Protein 2M2X (pdb70)

Foldseek 3Di:
DAAPPPVDGPPD

Radius of gyration: 9.08 Å; Cα contacts (8 Å, |Δi|>4): 9; chains: 1; bounding box: 24×5×5 Å

Secondary structure (DSSP, 8-state):
------------

Structure (mmCIF, N/CA/C/O backbone):
data_2M2X
#
_entry.id   2M2X
#
loop_
_atom_site.group_PDB
_atom_site.id
_atom_site.type_symbol
_atom_site.label_atom_id
_atom_site.label_alt_id
_atom_site.label_comp_id
_atom_site.label_asym_id
_atom_site.label_entity_id
_atom_site.label_seq_id
_atom_site.pdbx_PDB_ins_code
_atom_site.Cartn_x
_atom_site.Cartn_y
_atom_site.Cartn_z
_atom_site.occupancy
_atom_site.B_iso_or_equiv
_atom_site.auth_seq_id
_atom_site.auth_comp_id
_atom_site.auth_asym_id
_atom_site.auth_atom_id
_atom_site.pdbx_PDB_model_num
ATOM 1 N N . GLY A 1 1 ? -12.067 -0.414 -1.083 1.00 0.00 1 GLY A N 1
ATOM 2 C CA . GLY A 1 1 ? -12.274 -1.666 -1.741 1.00 0.00 1 GLY A CA 1
ATOM 3 C C . GLY A 1 1 ? -10.945 -2.310 -2.066 1.00 0.00 1 GLY A C 1
ATOM 4 O O . GLY A 1 1 ? 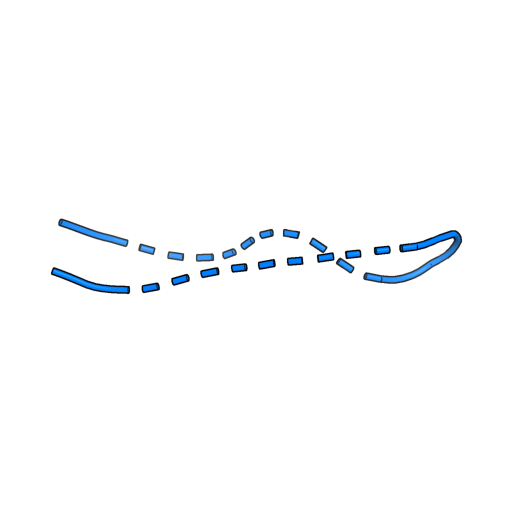-10.860 -3.513 -2.269 1.00 0.00 1 GLY A O 1
ATOM 8 N N . VAL A 1 2 ? -9.896 -1.498 -2.105 1.00 0.00 2 VAL A N 1
ATOM 9 C CA . VAL A 1 2 ? -8.565 -1.982 -2.392 1.00 0.00 2 VAL A CA 1
ATOM 10 C C . VAL A 1 2 ? -7.481 -1.126 -1.701 1.00 0.00 2 VAL A C 1
ATOM 11 O O . VAL A 1 2 ? -7.179 0.005 -2.114 1.00 0.00 2 VAL A O 1
ATOM 37 N N . ARG A 1 4 ? -3.540 -1.371 -0.048 1.00 0.00 4 ARG A N 1
ATOM 38 C CA . ARG A 1 4 ? -2.342 -2.176 -0.005 1.00 0.00 4 ARG A CA 1
ATOM 39 C C . ARG A 1 4 ? -1.626 -1.959 1.302 1.00 0.00 4 ARG A C 1
ATOM 40 O O . ARG A 1 4 ? -1.777 -0.901 1.926 1.00 0.00 4 ARG A O 1
ATOM 74 N N . VAL A 1 6 ? 2.047 -2.250 2.188 1.00 0.00 6 VAL A N 1
ATOM 75 C CA . VAL A 1 6 ? 3.448 -2.398 1.872 1.00 0.00 6 VAL A CA 1
ATOM 76 C C . VAL A 1 6 ? 4.173 -1.258 2.531 1.00 0.00 6 VAL A C 1
ATOM 77 O O . VAL A 1 6 ? 3.835 -0.109 2.321 1.00 0.00 6 VAL A O 1
ATOM 103 N N . ARG A 1 8 ? 7.860 -0.672 2.789 1.00 0.00 8 ARG A N 1
ATOM 104 C CA . ARG A 1 8 ? 9.241 -0.934 2.521 1.00 0.00 8 ARG A CA 1
ATOM 105 C C . ARG A 1 8 ? 9.926 0.366 2.197 1.00 0.00 8 ARG A C 1
ATOM 106 O O . ARG A 1 8 ? 9.271 1.364 1.897 1.00 0.00 8 ARG A O 1
ATOM 127 N N . ARG A 1 9 ? 11.229 0.355 2.246 1.00 0.00 9 ARG A N 1
ATOM 128 C CA . ARG A 1 9 ? 12.008 1.544 1.970 1.00 0.00 9 ARG A CA 1
ATOM 129 C C . ARG A 1 9 ? 12.056 1.786 0.488 1.00 0.00 9 ARG A C 1
ATOM 130 O O . ARG A 1 9 ? 12.803 1.132 -0.240 1.00 0.00 9 ARG A O 1
ATOM 151 N N . GLY A 1 10 ? 11.230 2.687 0.050 1.00 0.00 10 GLY A N 1
ATOM 152 C CA . GLY A 1 10 ? 11.123 3.009 -1.331 1.00 0.00 10 GLY A CA 1
ATOM 153 C C . GLY A 1 10 ? 9.754 2.663 -1.845 1.00 0.00 10 GLY A C 1
ATOM 154 O O . GLY A 1 10 ? 9.240 3.311 -2.761 1.00 0.00 10 GLY A O 1
ATOM 158 N N . VAL A 1 11 ? 9.145 1.667 -1.240 1.00 0.00 11 VAL A N 1
ATOM 159 C CA . VAL A 1 11 ? 7.841 1.195 -1.658 1.00 0.00 11 VAL A CA 1
ATOM 160 C C . VAL A 1 11 ? 6.882 1.237 -0.471 1.00 0.00 11 VAL A C 1
ATOM 161 O O . VAL A 1 11 ? 6.849 0.312 0.357 1.00 0.00 11 VAL A O 1
ATOM 187 N N . ARG A 1 13 ? 2.850 2.135 0.916 1.00 0.00 13 ARG A N 1
ATOM 188 C CA . ARG A 1 13 ? 1.500 1.970 0.475 1.00 0.00 13 ARG A CA 1
ATOM 189 C C . ARG A 1 13 ? 0.757 3.282 0.274 1.00 0.00 13 ARG A C 1
ATOM 190 O O . ARG A 1 13 ? 0.171 3.850 1.187 1.00 0.00 13 ARG A O 1
ATOM 224 N N . VAL A 1 15 ? -1.573 3.346 -1.918 1.00 0.00 15 VAL A N 1
ATOM 225 C CA . VAL A 1 15 ? -2.725 2.773 -2.562 1.00 0.00 15 VAL A CA 1
ATOM 226 C C . VAL A 1 15 ? -3.736 2.469 -1.490 1.00 0.00 15 VAL A C 1
ATOM 227 O O . VAL A 1 15 ? -3.560 1.522 -0.685 1.00 0.00 15 VAL A O 1
ATOM 253 N N . ARG A 1 17 ? -7.831 2.679 -1.631 1.00 0.00 17 ARG A N 1
ATOM 254 C CA . ARG A 1 17 ? -9.135 2.934 -2.160 1.00 0.00 17 ARG A CA 1
ATOM 255 C C . ARG A 1 17 ? -10.107 2.141 -1.348 1.00 0.00 17 ARG A C 1
ATOM 256 O O . ARG A 1 17 ? -9.734 1.138 -0.748 1.00 0.00 17 ARG A O 1
ATOM 277 N N . ARG A 1 18 ? -11.332 2.560 -1.340 1.00 0.00 18 ARG A N 1
ATOM 278 C CA . ARG A 1 18 ? -12.365 1.885 -0.577 1.00 0.00 18 ARG A CA 1
ATOM 279 C C . ARG A 1 18 ? -12.803 0.636 -1.308 1.00 0.00 18 ARG A C 1
ATOM 280 O O . ARG A 1 18 ? -13.767 0.646 -2.080 1.00 0.00 18 ARG A O 1
ATOM 301 N N . GLY A 1 1 ? -10.751 -1.690 -2.789 1.00 0.00 1 GLY A N 2
ATOM 302 C CA . GLY A 1 1 ? -10.358 -2.644 -3.792 1.00 0.00 1 GLY A CA 2
ATOM 303 C C . GLY A 1 1 ? -8.859 -2.810 -3.771 1.00 0.00 1 GLY A C 2
ATOM 304 O O . GLY A 1 1 ? -8.334 -3.930 -3.787 1.00 0.00 1 GLY A O 2
ATOM 308 N N . VAL A 1 2 ? -8.162 -1.700 -3.727 1.00 0.00 2 VAL A N 2
ATOM 309 C CA . VAL A 1 2 ? -6.724 -1.714 -3.620 1.00 0.00 2 VAL A CA 2
ATOM 310 C C . VAL A 1 2 ? -6.258 -0.905 -2.403 1.00 0.00 2 VAL A C 2
ATOM 311 O O . VAL A 1 2 ? -5.827 0.246 -2.486 1.00 0.00 2 VAL A O 2
ATOM 337 N N . ARG A 1 4 ? -3.593 -0.849 -0.242 1.00 0.00 4 ARG A N 2
ATOM 338 C CA . ARG A 1 4 ? -2.237 -1.274 -0.025 1.00 0.00 4 ARG A CA 2
ATOM 339 C C . ARG A 1 4 ? -1.573 -0.303 0.931 1.00 0.00 4 ARG A C 2
ATOM 340 O O . ARG A 1 4 ? -1.246 0.826 0.552 1.00 0.00 4 ARG A O 2
ATOM 374 N N . VAL A 1 6 ? 1.540 -0.524 3.042 1.00 0.00 6 VAL A N 2
ATOM 375 C CA . VAL A 1 6 ? 2.783 -1.160 3.423 1.00 0.00 6 VAL A CA 2
ATOM 376 C C . VAL A 1 6 ? 3.945 -0.178 3.308 1.00 0.00 6 VAL A C 2
ATOM 377 O O . VAL A 1 6 ? 4.030 0.589 2.338 1.00 0.00 6 VAL A O 2
ATOM 403 N N . ARG A 1 8 ? 7.440 -0.464 2.741 1.00 0.00 8 ARG A N 2
ATOM 404 C CA . ARG A 1 8 ? 8.517 -1.311 2.299 1.00 0.00 8 ARG A CA 2
ATOM 405 C C . ARG A 1 8 ? 9.423 -0.464 1.417 1.00 0.00 8 ARG A C 2
ATOM 406 O O . ARG A 1 8 ? 8.957 0.465 0.769 1.00 0.00 8 ARG A O 2
ATOM 427 N N . ARG A 1 9 ? 10.703 -0.757 1.427 1.00 0.00 9 ARG A N 2
ATOM 428 C CA . ARG A 1 9 ? 11.706 0.019 0.683 1.00 0.00 9 ARG A CA 2
ATOM 429 C C . ARG A 1 9 ? 11.440 -0.015 -0.821 1.00 0.00 9 ARG A C 2
ATOM 430 O O . ARG A 1 9 ? 11.658 -1.040 -1.481 1.00 0.00 9 ARG A O 2
ATOM 451 N N . GLY A 1 10 ? 10.942 1.087 -1.346 1.00 0.00 10 GLY A N 2
ATOM 452 C CA . GLY A 1 10 ? 10.653 1.185 -2.761 1.00 0.00 10 GLY A CA 2
ATOM 453 C C . GLY A 1 10 ? 9.178 1.040 -3.022 1.00 0.00 10 GLY A C 2
ATOM 454 O O . GLY A 1 10 ? 8.655 1.489 -4.054 1.00 0.00 10 GLY A O 2
ATOM 458 N N . VAL A 1 11 ? 8.503 0.439 -2.078 1.00 0.00 11 VAL A N 2
ATOM 459 C CA . VAL A 1 11 ? 7.094 0.182 -2.160 1.00 0.00 11 VAL A CA 2
ATOM 460 C C . VAL A 1 11 ? 6.436 0.726 -0.898 1.00 0.00 11 VAL A C 2
ATOM 461 O O . VAL A 1 11 ? 5.952 -0.012 -0.032 1.00 0.00 11 VAL A O 2
ATOM 487 N N . ARG A 1 13 ? 3.514 2.337 0.137 1.00 0.00 13 ARG A N 2
ATOM 488 C CA . ARG A 1 13 ? 2.200 2.626 -0.309 1.00 0.00 13 ARG A CA 2
ATOM 489 C C . ARG A 1 13 ? 1.278 2.767 0.871 1.00 0.00 13 ARG A C 2
ATOM 490 O O . ARG A 1 13 ? 1.378 2.009 1.839 1.00 0.00 13 ARG A O 2
ATOM 524 N N . VAL A 1 15 ? -2.289 3.614 0.310 1.00 0.00 15 VAL A N 2
ATOM 525 C CA . VAL A 1 15 ? -3.451 3.928 -0.454 1.00 0.00 15 VAL A CA 2
ATOM 526 C C . VAL A 1 15 ? -4.657 3.202 0.097 1.00 0.00 15 VAL A C 2
ATOM 527 O O . VAL A 1 15 ? -4.696 1.966 0.167 1.00 0.00 15 VAL A O 2
ATOM 553 N N . ARG A 1 17 ? -7.953 2.515 -0.768 1.00 0.00 17 ARG A N 2
ATOM 554 C CA . ARG A 1 17 ? -8.926 2.451 -1.808 1.00 0.00 17 ARG A CA 2
ATOM 555 C C . ARG A 1 17 ? -9.760 1.217 -1.603 1.00 0.00 17 ARG A C 2
ATOM 556 O O . ARG A 1 17 ? -9.263 0.207 -1.091 1.00 0.00 17 ARG A O 2
ATOM 577 N N . ARG A 1 18 ? -11.012 1.299 -1.951 1.00 0.00 18 ARG A N 2
ATOM 578 C CA . ARG A 1 18 ? -11.916 0.174 -1.852 1.00 0.00 18 ARG A CA 2
ATOM 579 C C . ARG A 1 18 ? -11.671 -0.785 -3.003 1.00 0.00 18 ARG A C 2
ATOM 580 O O . ARG A 1 18 ? -12.273 -0.662 -4.084 1.00 0.00 18 ARG A O 2
ATOM 601 N N . GLY A 1 1 ? -11.072 0.775 -0.925 1.00 0.00 1 GLY A N 3
ATOM 602 C CA . GLY A 1 1 ? -10.865 0.113 0.344 1.00 0.00 1 GLY A CA 3
ATOM 603 C C . GLY A 1 1 ? -9.681 -0.841 0.310 1.00 0.00 1 GLY A C 3
ATOM 604 O O . GLY A 1 1 ? -9.114 -1.181 1.359 1.00 0.00 1 GLY A O 3
ATOM 608 N N . VAL A 1 2 ? -9.300 -1.253 -0.885 1.00 0.00 2 VAL A N 3
ATOM 609 C CA . VAL A 1 2 ? -8.214 -2.176 -1.093 1.00 0.00 2 VAL A CA 3
ATOM 610 C C . VAL A 1 2 ? -6.930 -1.393 -1.143 1.00 0.00 2 VAL A C 3
ATOM 611 O O . VAL A 1 2 ? -6.581 -0.794 -2.158 1.00 0.00 2 VAL A O 3
ATOM 637 N N . ARG A 1 4 ? -2.787 -1.194 -0.453 1.00 0.00 4 ARG A N 3
ATOM 638 C CA . ARG A 1 4 ? -1.606 -2.017 -0.502 1.00 0.00 4 ARG A CA 3
ATOM 639 C C . ARG A 1 4 ? -0.871 -1.938 0.811 1.00 0.00 4 ARG A C 3
ATOM 640 O O . ARG A 1 4 ? -0.105 -1.008 1.043 1.00 0.00 4 ARG A O 3
ATOM 674 N N . VAL A 1 6 ? 1.788 -2.481 2.544 1.00 0.00 6 VAL A N 3
ATOM 675 C CA . VAL A 1 6 ? 3.187 -2.720 2.363 1.00 0.00 6 VAL A CA 3
ATOM 676 C C . VAL A 1 6 ? 3.963 -1.532 2.891 1.00 0.00 6 VAL A C 3
ATOM 677 O O . VAL A 1 6 ? 3.484 -0.396 2.839 1.00 0.00 6 VAL A O 3
ATOM 703 N N . ARG A 1 8 ? 7.897 -0.741 2.555 1.00 0.00 8 ARG A N 3
ATOM 704 C CA . ARG A 1 8 ? 9.251 -0.980 2.143 1.00 0.00 8 ARG A CA 3
ATOM 705 C C . ARG A 1 8 ? 9.802 0.318 1.615 1.00 0.00 8 ARG A C 3
ATOM 706 O O . ARG A 1 8 ? 9.044 1.234 1.295 1.00 0.00 8 ARG A O 3
ATOM 727 N N . ARG A 1 9 ? 11.091 0.398 1.490 1.00 0.00 9 ARG A N 3
ATOM 728 C CA . ARG A 1 9 ? 11.716 1.591 0.974 1.00 0.00 9 ARG A CA 3
ATOM 729 C C . ARG A 1 9 ? 11.601 1.598 -0.535 1.00 0.00 9 ARG A C 3
ATOM 730 O O . ARG A 1 9 ? 12.368 0.927 -1.245 1.00 0.00 9 ARG A O 3
ATOM 751 N N . GLY A 1 10 ? 10.607 2.293 -1.003 1.00 0.00 10 GLY A N 3
ATOM 752 C CA . GLY A 1 10 ? 10.316 2.358 -2.398 1.00 0.00 10 GLY A CA 3
ATOM 753 C C . GLY A 1 10 ? 8.844 2.143 -2.645 1.00 0.00 10 GLY A C 3
ATOM 754 O O . GLY A 1 10 ? 8.320 2.505 -3.699 1.00 0.00 10 GLY A O 3
ATOM 758 N N . VAL A 1 11 ? 8.165 1.588 -1.661 1.00 0.00 11 VAL A N 3
ATOM 759 C CA . VAL A 1 11 ? 6.750 1.317 -1.767 1.00 0.00 11 VAL A CA 3
ATOM 760 C C . VAL A 1 11 ? 6.110 1.195 -0.373 1.00 0.00 11 VAL A C 3
ATOM 761 O O . VAL A 1 11 ? 6.449 0.306 0.421 1.00 0.00 11 VAL A O 3
ATOM 787 N N . ARG A 1 13 ? 2.269 2.080 1.980 1.00 0.00 13 ARG A N 3
ATOM 788 C CA . ARG A 1 13 ? 0.837 2.203 1.884 1.00 0.00 13 ARG A CA 3
ATOM 789 C C . ARG A 1 13 ? 0.439 3.667 1.850 1.00 0.00 13 ARG A C 3
ATOM 790 O O . ARG A 1 13 ? 0.304 4.324 2.888 1.00 0.00 13 ARG A O 3
ATOM 824 N N . VAL A 1 15 ? -1.752 4.303 -0.832 1.00 0.00 15 VAL A N 3
ATOM 825 C CA . VAL A 1 15 ? -2.691 3.990 -1.887 1.00 0.00 15 VAL A CA 3
ATOM 826 C C . VAL A 1 15 ? -3.748 3.037 -1.371 1.00 0.00 15 VAL A C 3
ATOM 827 O O . VAL A 1 15 ? -3.429 1.967 -0.832 1.00 0.00 15 VAL A O 3
ATOM 853 N N . ARG A 1 17 ? -7.480 1.680 -2.980 1.00 0.00 17 ARG A N 3
ATOM 854 C CA . ARG A 1 17 ? -8.384 1.636 -4.101 1.00 0.00 17 ARG A CA 3
ATOM 855 C C . ARG A 1 17 ? -9.654 0.916 -3.704 1.00 0.00 17 ARG A C 3
ATOM 856 O O . ARG A 1 17 ? -9.657 -0.307 -3.566 1.00 0.00 17 ARG A O 3
ATOM 877 N N . ARG A 1 18 ? -10.716 1.676 -3.469 1.00 0.00 18 ARG A N 3
ATOM 878 C CA . ARG A 1 18 ? -12.040 1.139 -3.080 1.00 0.00 18 ARG A CA 3
ATOM 879 C C . ARG A 1 18 ? -11.973 0.359 -1.771 1.00 0.00 18 ARG A C 3
ATOM 880 O O . ARG A 1 18 ? -12.742 -0.588 -1.535 1.00 0.00 18 ARG A O 3
ATOM 901 N N . GLY A 1 1 ? -10.150 -1.808 -2.193 1.00 0.00 1 GLY A N 4
ATOM 902 C CA . GLY A 1 1 ? -9.300 -2.984 -2.070 1.00 0.00 1 GLY A CA 4
ATOM 903 C C . GLY A 1 1 ? -7.827 -2.661 -2.230 1.00 0.00 1 GLY A C 4
ATOM 904 O O . GLY A 1 1 ? -6.953 -3.493 -1.949 1.00 0.00 1 GLY A O 4
ATOM 908 N N . VAL A 1 2 ? -7.539 -1.475 -2.693 1.00 0.00 2 VAL A N 4
ATOM 909 C CA . VAL A 1 2 ? -6.185 -1.011 -2.819 1.00 0.00 2 VAL A CA 4
ATOM 910 C C . VAL A 1 2 ? -5.869 -0.229 -1.558 1.00 0.00 2 VAL A C 4
ATOM 911 O O . VAL A 1 2 ? -6.075 0.984 -1.486 1.00 0.00 2 VAL A O 4
ATOM 937 N N . ARG A 1 4 ? -3.343 0.429 2.026 1.00 0.00 4 ARG A N 4
ATOM 938 C CA . ARG A 1 4 ? -1.978 0.551 2.461 1.00 0.00 4 ARG A CA 4
ATOM 939 C C . ARG A 1 4 ? -1.653 -0.628 3.351 1.00 0.00 4 ARG A C 4
ATOM 940 O O . ARG A 1 4 ? -1.938 -0.619 4.552 1.00 0.00 4 ARG A O 4
ATOM 974 N N . VAL A 1 6 ? 1.321 -2.245 2.391 1.00 0.00 6 VAL A N 4
ATOM 975 C CA . VAL A 1 6 ? 2.615 -2.363 1.787 1.00 0.00 6 VAL A CA 4
ATOM 976 C C . VAL A 1 6 ? 3.428 -1.103 2.053 1.00 0.00 6 VAL A C 4
ATOM 977 O O . VAL A 1 6 ? 3.320 -0.087 1.337 1.00 0.00 6 VAL A O 4
ATOM 1003 N N . ARG A 1 8 ? 6.965 -0.806 2.233 1.00 0.00 8 ARG A N 4
ATOM 1004 C CA . ARG A 1 8 ? 8.256 -1.343 2.019 1.00 0.00 8 ARG A CA 4
ATOM 1005 C C . ARG A 1 8 ? 9.155 -0.220 1.644 1.00 0.00 8 ARG A C 4
ATOM 1006 O O . ARG A 1 8 ? 8.722 0.746 1.016 1.00 0.00 8 ARG A O 4
ATOM 1027 N N . ARG A 1 9 ? 10.378 -0.319 2.011 1.00 0.00 9 ARG A N 4
ATOM 1028 C CA . ARG A 1 9 ? 11.335 0.735 1.760 1.00 0.00 9 ARG A CA 4
ATOM 1029 C C . ARG A 1 9 ? 11.826 0.660 0.317 1.00 0.00 9 ARG A C 4
ATOM 1030 O O . ARG A 1 9 ? 12.950 0.242 0.024 1.00 0.00 9 ARG A O 4
ATOM 1051 N N . GLY A 1 10 ? 10.933 1.059 -0.558 1.00 0.00 10 GLY A N 4
ATOM 1052 C CA . GLY A 1 10 ? 11.120 1.019 -1.974 1.00 0.00 10 GLY A CA 4
ATOM 1053 C C . GLY A 1 10 ? 9.774 1.143 -2.647 1.00 0.00 10 GLY A C 4
ATOM 1054 O O . GLY A 1 10 ? 9.655 1.703 -3.731 1.00 0.00 10 GLY A O 4
ATOM 1058 N N . VAL A 1 11 ? 8.748 0.646 -1.967 1.00 0.00 11 VAL A N 4
ATOM 1059 C CA . VAL A 1 11 ? 7.381 0.723 -2.441 1.00 0.00 11 VAL A CA 4
ATOM 1060 C C . VAL A 1 11 ? 6.413 0.959 -1.270 1.00 0.00 11 VAL A C 4
ATOM 1061 O O . VAL A 1 11 ? 6.191 0.085 -0.419 1.00 0.00 11 VAL A O 4
ATOM 1087 N N . ARG A 1 13 ? 2.719 2.159 -0.821 1.00 0.00 13 ARG A N 4
ATOM 1088 C CA . ARG A 1 13 ? 1.434 2.502 -1.389 1.00 0.00 13 ARG A CA 4
ATOM 1089 C C . ARG A 1 13 ? 0.520 2.976 -0.269 1.00 0.00 13 ARG A C 4
ATOM 1090 O O . ARG A 1 13 ? -0.142 2.177 0.384 1.00 0.00 13 ARG A O 4
ATOM 1124 N N . VAL A 1 15 ? -2.334 4.558 -0.165 1.00 0.00 15 VAL A N 4
ATOM 1125 C CA . VAL A 1 15 ? -3.686 4.878 -0.580 1.00 0.00 15 VAL A CA 4
ATOM 1126 C C . VAL A 1 15 ? -4.630 3.838 -0.010 1.00 0.00 15 VAL A C 4
ATOM 1127 O O . VAL A 1 15 ? -4.170 2.788 0.450 1.00 0.00 15 VAL A O 4
ATOM 1153 N N . ARG A 1 17 ? -8.355 2.715 -1.330 1.00 0.00 17 ARG A N 4
ATOM 1154 C CA . ARG A 1 17 ? -9.596 2.741 -2.088 1.00 0.00 17 ARG A CA 4
ATOM 1155 C C . ARG A 1 17 ? -9.857 1.406 -2.762 1.00 0.00 17 ARG A C 4
ATOM 1156 O O . ARG A 1 17 ? -8.965 0.848 -3.375 1.00 0.00 17 ARG A O 4
ATOM 1177 N N . ARG A 1 18 ? -11.075 0.911 -2.623 1.00 0.00 18 ARG A N 4
ATOM 1178 C CA . ARG A 1 18 ? -11.602 -0.255 -3.365 1.00 0.00 18 ARG A CA 4
ATOM 1179 C C . ARG A 1 18 ? -10.685 -1.494 -3.340 1.00 0.00 18 ARG A C 4
ATOM 1180 O O . ARG A 1 18 ? -10.464 -2.144 -4.374 1.00 0.00 18 ARG A O 4
ATOM 1201 N N . GLY A 1 1 ? -11.717 -0.224 -0.532 1.00 0.00 1 GLY A N 5
ATOM 1202 C CA . GLY A 1 1 ? -11.340 -1.159 0.511 1.00 0.00 1 GLY A CA 5
ATOM 1203 C C . GLY A 1 1 ? -9.901 -1.598 0.401 1.00 0.00 1 GLY A C 5
ATOM 1204 O O . GLY A 1 1 ? -9.291 -2.012 1.394 1.00 0.00 1 GLY A O 5
ATOM 1208 N N . VAL A 1 2 ? -9.349 -1.495 -0.791 1.00 0.00 2 VAL A N 5
ATOM 1209 C CA . VAL A 1 2 ? -7.985 -1.884 -1.050 1.00 0.00 2 VAL A CA 5
ATOM 1210 C C . VAL A 1 2 ? -7.075 -0.748 -0.664 1.00 0.00 2 VAL A C 5
ATOM 1211 O O . VAL A 1 2 ? -6.859 0.204 -1.428 1.00 0.00 2 VAL A O 5
ATOM 1237 N N . ARG A 1 4 ? -3.329 0.411 1.465 1.00 0.00 4 ARG A N 5
ATOM 1238 C CA . ARG A 1 4 ? -1.898 0.095 1.485 1.00 0.00 4 ARG A CA 5
ATOM 1239 C C . ARG A 1 4 ? -1.579 -1.239 2.176 1.00 0.00 4 ARG A C 5
ATOM 1240 O O . ARG A 1 4 ? -1.871 -1.441 3.354 1.00 0.00 4 ARG A O 5
ATOM 1274 N N . VAL A 1 6 ? 1.581 -2.549 1.384 1.00 0.00 6 VAL A N 5
ATOM 1275 C CA . VAL A 1 6 ? 2.972 -2.557 0.957 1.00 0.00 6 VAL A CA 5
ATOM 1276 C C . VAL A 1 6 ? 3.766 -1.650 1.871 1.00 0.00 6 VAL A C 5
ATOM 1277 O O . VAL A 1 6 ? 3.411 -0.477 2.051 1.00 0.00 6 VAL A O 5
ATOM 1303 N N . ARG A 1 8 ? 7.551 -1.441 1.870 1.00 0.00 8 ARG A N 5
ATOM 1304 C CA . ARG A 1 8 ? 8.911 -1.629 1.497 1.00 0.00 8 ARG A CA 5
ATOM 1305 C C . ARG A 1 8 ? 9.618 -0.329 1.742 1.00 0.00 8 ARG A C 5
ATOM 1306 O O . ARG A 1 8 ? 9.024 0.735 1.598 1.00 0.00 8 ARG A O 5
ATOM 1327 N N . ARG A 1 9 ? 10.850 -0.413 2.120 1.00 0.00 9 ARG A N 5
ATOM 1328 C CA . ARG A 1 9 ? 11.635 0.752 2.513 1.00 0.00 9 ARG A CA 5
ATOM 1329 C C . ARG A 1 9 ? 11.896 1.687 1.356 1.00 0.00 9 ARG A C 5
ATOM 1330 O O . ARG A 1 9 ? 12.776 1.456 0.530 1.00 0.00 9 ARG A O 5
ATOM 1351 N N . GLY A 1 10 ? 11.120 2.739 1.307 1.00 0.00 10 GLY A N 5
ATOM 1352 C CA . GLY A 1 10 ? 11.228 3.703 0.251 1.00 0.00 10 GLY A CA 5
ATOM 1353 C C . GLY A 1 10 ? 10.170 3.486 -0.795 1.00 0.00 10 GLY A C 5
ATOM 1354 O O . GLY A 1 10 ? 9.973 4.312 -1.673 1.00 0.00 10 GLY A O 5
ATOM 1358 N N . VAL A 1 11 ? 9.468 2.373 -0.685 1.00 0.00 11 VAL A N 5
ATOM 1359 C CA . VAL A 1 11 ? 8.433 2.010 -1.628 1.00 0.00 11 VAL A CA 5
ATOM 1360 C C . VAL A 1 11 ? 7.181 1.605 -0.833 1.00 0.00 11 VAL A C 5
ATOM 1361 O O . VAL A 1 11 ? 6.677 0.472 -0.918 1.00 0.00 11 VAL A O 5
ATOM 1387 N N . ARG A 1 13 ? 3.898 1.862 -0.940 1.00 0.00 13 ARG A N 5
ATOM 1388 C CA . ARG A 1 13 ? 2.839 2.152 -1.883 1.00 0.00 13 ARG A CA 5
ATOM 1389 C C . ARG A 1 13 ? 1.541 2.453 -1.144 1.00 0.00 13 ARG A C 5
ATOM 1390 O O . ARG A 1 13 ? 0.948 1.567 -0.513 1.00 0.00 13 ARG A O 5
ATOM 1424 N N . VAL A 1 15 ? -2.289 3.431 -1.179 1.00 0.00 15 VAL A N 5
ATOM 1425 C CA . VAL A 1 15 ? -3.437 3.261 -2.011 1.00 0.00 15 VAL A CA 5
ATOM 1426 C C . VAL A 1 15 ? -4.622 3.091 -1.096 1.00 0.00 15 VAL A C 5
ATOM 1427 O O . VAL A 1 15 ? -4.445 2.669 0.052 1.00 0.00 15 VAL A O 5
ATOM 1453 N N . ARG A 1 17 ? -8.423 2.345 -2.439 1.00 0.00 17 ARG A N 5
ATOM 1454 C CA . ARG A 1 17 ? -9.448 2.283 -3.447 1.00 0.00 17 ARG A CA 5
ATOM 1455 C C . ARG A 1 17 ? -10.382 1.108 -3.202 1.00 0.00 17 ARG A C 5
ATOM 1456 O O . ARG A 1 17 ? -9.979 -0.062 -3.326 1.00 0.00 17 ARG A O 5
ATOM 1477 N N . ARG A 1 18 ? -11.610 1.431 -2.830 1.00 0.00 18 ARG A N 5
ATOM 1478 C CA . ARG A 1 18 ? -12.698 0.472 -2.627 1.00 0.00 18 ARG A CA 5
ATOM 1479 C C . ARG A 1 18 ? -12.327 -0.625 -1.624 1.00 0.00 18 ARG A C 5
ATOM 1480 O O . ARG A 1 18 ? -12.561 -1.813 -1.858 1.00 0.00 18 ARG A O 5
ATOM 1501 N N . GLY A 1 1 ? -11.088 -0.889 -1.366 1.00 0.00 1 GLY A N 6
ATOM 1502 C CA . GLY A 1 1 ? -11.025 -2.308 -1.544 1.00 0.00 1 GLY A CA 6
ATOM 1503 C C . GLY A 1 1 ? -9.588 -2.779 -1.624 1.00 0.00 1 GLY A C 6
ATOM 1504 O O . GLY A 1 1 ? -9.252 -3.894 -1.181 1.00 0.00 1 GLY A O 6
ATOM 1508 N N . VAL A 1 2 ? -8.734 -1.921 -2.140 1.00 0.00 2 VAL A N 6
ATOM 1509 C CA . VAL A 1 2 ? -7.334 -2.234 -2.322 1.00 0.00 2 VAL A CA 6
ATOM 1510 C C . VAL A 1 2 ? -6.485 -1.311 -1.449 1.00 0.00 2 VAL A C 6
ATOM 1511 O O . VAL A 1 2 ? -6.092 -0.218 -1.864 1.00 0.00 2 VAL A O 6
ATOM 1537 N N . ARG A 1 4 ? -3.202 -1.711 0.318 1.00 0.00 4 ARG A N 6
ATOM 1538 C CA . ARG A 1 4 ? -1.989 -2.483 0.516 1.00 0.00 4 ARG A CA 6
ATOM 1539 C C . ARG A 1 4 ? -1.215 -1.945 1.707 1.00 0.00 4 ARG A C 6
ATOM 1540 O O . ARG A 1 4 ? -0.813 -0.776 1.717 1.00 0.00 4 ARG A O 6
ATOM 1574 N N . VAL A 1 6 ? 1.724 -1.829 2.654 1.00 0.00 6 VAL A N 6
ATOM 1575 C CA . VAL A 1 6 ? 3.096 -1.930 2.232 1.00 0.00 6 VAL A CA 6
ATOM 1576 C C . VAL A 1 6 ? 4.044 -1.018 3.002 1.00 0.00 6 VAL A C 6
ATOM 1577 O O . VAL A 1 6 ? 3.763 0.167 3.245 1.00 0.00 6 VAL A O 6
ATOM 1603 N N . ARG A 1 8 ? 7.651 -1.198 2.224 1.00 0.00 8 ARG A N 6
ATOM 1604 C CA . ARG A 1 8 ? 8.801 -1.620 1.499 1.00 0.00 8 ARG A CA 6
ATOM 1605 C C . ARG A 1 8 ? 9.577 -0.367 1.160 1.00 0.00 8 ARG A C 6
ATOM 1606 O O . ARG A 1 8 ? 9.006 0.736 1.108 1.00 0.00 8 ARG A O 6
ATOM 1627 N N . ARG A 1 9 ? 10.840 -0.513 0.941 1.00 0.00 9 ARG A N 6
ATOM 1628 C CA . ARG A 1 9 ? 11.688 0.615 0.628 1.00 0.00 9 ARG A CA 6
ATOM 1629 C C . ARG A 1 9 ? 11.457 1.055 -0.797 1.00 0.00 9 ARG A C 6
ATOM 1630 O O . ARG A 1 9 ? 11.904 0.407 -1.761 1.00 0.00 9 ARG A O 6
ATOM 1651 N N . GLY A 1 10 ? 10.709 2.121 -0.921 1.00 0.00 10 GLY A N 6
ATOM 1652 C CA . GLY A 1 10 ? 10.342 2.667 -2.190 1.00 0.00 10 GLY A CA 6
ATOM 1653 C C . GLY A 1 10 ? 8.858 2.543 -2.410 1.00 0.00 10 GLY A C 6
ATOM 1654 O O . GLY A 1 10 ? 8.279 3.247 -3.247 1.00 0.00 10 GLY A O 6
ATOM 1658 N N . VAL A 1 11 ? 8.236 1.670 -1.634 1.00 0.00 11 VAL A N 6
ATOM 1659 C CA . VAL A 1 11 ? 6.820 1.371 -1.769 1.00 0.00 11 VAL A CA 6
ATOM 1660 C C . VAL A 1 11 ? 6.164 1.400 -0.390 1.00 0.00 11 VAL A C 6
ATOM 1661 O O . VAL A 1 11 ? 6.168 0.39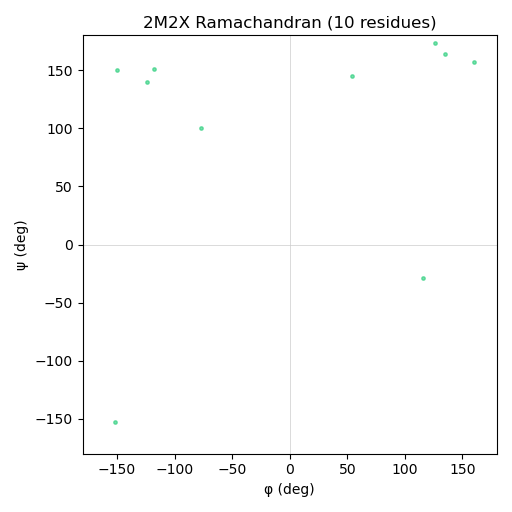3 0.342 1.00 0.00 11 VAL A O 6
ATOM 1687 N N . ARG A 1 13 ? 2.708 2.402 1.961 1.00 0.00 13 ARG A N 6
ATOM 1688 C CA . ARG A 1 13 ? 1.259 2.397 1.929 1.00 0.00 13 ARG A CA 6
ATOM 1689 C C . ARG A 1 13 ? 0.676 3.790 1.643 1.00 0.00 13 ARG A C 6
ATOM 1690 O O . ARG A 1 13 ? 0.698 4.681 2.494 1.00 0.00 13 ARG A O 6
ATOM 1724 N N . VAL A 1 15 ? -2.126 3.841 -0.929 1.00 0.00 15 VAL A N 6
ATOM 1725 C CA . VAL A 1 15 ? -3.064 3.383 -1.925 1.00 0.00 15 VAL A CA 6
ATOM 1726 C C . VAL A 1 15 ? -4.461 3.616 -1.390 1.00 0.00 15 VAL A C 6
ATOM 1727 O O . VAL A 1 15 ? -4.919 2.915 -0.488 1.00 0.00 15 VAL A O 6
ATOM 1753 N N . ARG A 1 17 ? -7.520 3.116 -2.543 1.00 0.00 17 ARG A N 6
ATOM 1754 C CA . ARG A 1 17 ? -8.477 2.457 -3.373 1.00 0.00 17 ARG A CA 6
ATOM 1755 C C . ARG A 1 17 ? -9.445 1.763 -2.477 1.00 0.00 17 ARG A C 6
ATOM 1756 O O . ARG A 1 17 ? -9.030 1.026 -1.595 1.00 0.00 17 ARG A O 6
ATOM 1777 N N . ARG A 1 18 ? -10.712 1.997 -2.679 1.00 0.00 18 ARG A N 6
ATOM 1778 C CA . ARG A 1 18 ? -11.729 1.372 -1.848 1.00 0.00 18 ARG A CA 6
ATOM 1779 C C . ARG A 1 18 ? -11.799 -0.125 -2.143 1.00 0.00 18 ARG A C 6
ATOM 1780 O O . ARG A 1 18 ? -12.456 -0.562 -3.091 1.00 0.00 18 ARG A O 6
ATOM 1801 N N . GLY A 1 1 ? -11.622 -1.803 -1.840 1.00 0.00 1 GLY A N 7
ATOM 1802 C CA . GLY A 1 1 ? -11.425 -2.876 -2.777 1.00 0.00 1 GLY A CA 7
ATOM 1803 C C . GLY A 1 1 ? -9.965 -3.093 -3.027 1.00 0.00 1 GLY A C 7
ATOM 1804 O O . GLY A 1 1 ? -9.510 -4.230 -3.201 1.00 0.00 1 GLY A O 7
ATOM 1808 N N . VAL A 1 2 ? -9.234 -2.005 -3.035 1.00 0.00 2 VAL A N 7
ATOM 1809 C CA . VAL A 1 2 ? -7.802 -2.019 -3.214 1.00 0.00 2 VAL A CA 7
ATOM 1810 C C . VAL A 1 2 ? -7.127 -1.166 -2.149 1.00 0.00 2 VAL A C 7
ATOM 1811 O O . VAL A 1 2 ? -6.854 0.019 -2.337 1.00 0.00 2 VAL A O 7
ATOM 1837 N N . ARG A 1 4 ? -3.892 -0.887 -0.195 1.00 0.00 4 ARG A N 7
ATOM 1838 C CA . ARG A 1 4 ? -2.519 -1.300 -0.197 1.00 0.00 4 ARG A CA 7
ATOM 1839 C C . ARG A 1 4 ? -1.706 -0.337 0.613 1.00 0.00 4 ARG A C 7
ATOM 1840 O O . ARG A 1 4 ? -1.260 0.684 0.113 1.00 0.00 4 ARG A O 7
ATOM 1874 N N . VAL A 1 6 ? 1.468 -0.479 2.679 1.00 0.00 6 VAL A N 7
ATOM 1875 C CA . VAL A 1 6 ? 2.642 -1.219 3.002 1.00 0.00 6 VAL A CA 7
ATOM 1876 C C . VAL A 1 6 ? 3.891 -0.379 2.824 1.00 0.00 6 VAL A C 7
ATOM 1877 O O . VAL A 1 6 ? 4.063 0.327 1.821 1.00 0.00 6 VAL A O 7
ATOM 1903 N N . ARG A 1 8 ? 7.330 -0.613 1.979 1.00 0.00 8 ARG A N 7
ATOM 1904 C CA . ARG A 1 8 ? 8.273 -1.483 1.379 1.00 0.00 8 ARG A CA 7
ATOM 1905 C C . ARG A 1 8 ? 9.594 -0.795 1.395 1.00 0.00 8 ARG A C 7
ATOM 1906 O O . ARG A 1 8 ? 9.666 0.425 1.235 1.00 0.00 8 ARG A O 7
ATOM 1927 N N . ARG A 1 9 ? 10.618 -1.560 1.596 1.00 0.00 9 ARG A N 7
ATOM 1928 C CA . ARG A 1 9 ? 11.977 -1.068 1.618 1.00 0.00 9 ARG A CA 7
ATOM 1929 C C . ARG A 1 9 ? 12.389 -0.674 0.208 1.00 0.00 9 ARG A C 7
ATOM 1930 O O . ARG A 1 9 ? 12.907 -1.494 -0.565 1.00 0.00 9 ARG A O 7
ATOM 1951 N N . GLY A 1 10 ? 12.085 0.551 -0.135 1.00 0.00 10 GLY A N 7
ATOM 1952 C CA . GLY A 1 10 ? 12.362 1.062 -1.436 1.00 0.00 10 GLY A CA 7
ATOM 1953 C C . GLY A 1 10 ? 11.299 2.048 -1.874 1.00 0.00 10 GLY A C 7
ATOM 1954 O O . GLY A 1 10 ? 11.587 2.962 -2.647 1.00 0.00 10 GLY A O 7
ATOM 1958 N N . VAL A 1 11 ? 10.077 1.887 -1.345 1.00 0.00 11 VAL A N 7
ATOM 1959 C CA . VAL A 1 11 ? 8.940 2.736 -1.699 1.00 0.00 11 VAL A CA 7
ATOM 1960 C C . VAL A 1 11 ? 7.726 2.403 -0.810 1.00 0.00 11 VAL A C 7
ATOM 1961 O O . VAL A 1 11 ? 7.339 1.229 -0.655 1.00 0.00 11 VAL A O 7
ATOM 1987 N N . ARG A 1 13 ? 3.785 2.473 0.040 1.00 0.00 13 ARG A N 7
ATOM 1988 C CA . ARG A 1 13 ? 2.546 2.444 -0.699 1.00 0.00 13 ARG A CA 7
ATOM 1989 C C . ARG A 1 13 ? 1.401 2.640 0.256 1.00 0.00 13 ARG A C 7
ATOM 1990 O O . ARG A 1 13 ? 1.354 1.982 1.297 1.00 0.00 13 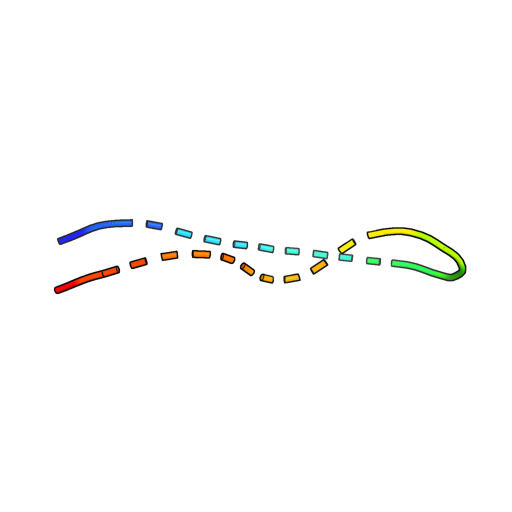ARG A O 7
ATOM 2024 N N . VAL A 1 15 ? -2.386 3.041 -0.650 1.00 0.00 15 VAL A N 7
ATOM 2025 C CA . VAL A 1 15 ? -3.584 3.141 -1.432 1.00 0.00 15 VAL A CA 7
ATOM 2026 C C . VAL A 1 15 ? -4.747 2.844 -0.516 1.00 0.00 15 VAL A C 7
ATOM 2027 O O . VAL A 1 15 ? -4.862 1.742 0.024 1.00 0.00 15 VAL A O 7
ATOM 2053 N N . ARG A 1 17 ? -8.350 2.709 -0.834 1.00 0.00 17 ARG A N 7
ATOM 2054 C CA . ARG A 1 17 ? -9.559 2.603 -1.602 1.00 0.00 17 ARG A CA 7
ATOM 2055 C C . ARG A 1 17 ? -10.310 1.356 -1.195 1.00 0.00 17 ARG A C 7
ATOM 2056 O O . ARG A 1 17 ? -9.715 0.392 -0.701 1.00 0.00 17 ARG A O 7
ATOM 2077 N N . ARG A 1 18 ? -11.599 1.380 -1.404 1.00 0.00 18 ARG A N 7
ATOM 2078 C CA . ARG A 1 18 ? -12.471 0.282 -1.066 1.00 0.00 18 ARG A CA 7
ATOM 2079 C C . ARG A 1 18 ? -12.378 -0.791 -2.125 1.00 0.00 18 ARG A C 7
ATOM 2080 O O . ARG A 1 18 ? -12.985 -0.679 -3.192 1.00 0.00 18 ARG A O 7
ATOM 2101 N N . GLY A 1 1 ? -10.934 -1.331 -1.185 1.00 0.00 1 GLY A N 8
ATOM 2102 C CA . GLY A 1 1 ? -10.778 -2.603 -1.810 1.00 0.00 1 GLY A CA 8
ATOM 2103 C C . GLY A 1 1 ? -9.323 -2.973 -1.811 1.00 0.00 1 GLY A C 8
ATOM 2104 O O . GLY A 1 1 ? -8.947 -4.066 -1.404 1.00 0.00 1 GLY A O 8
ATOM 2108 N N . VAL A 1 2 ? -8.501 -2.016 -2.179 1.00 0.00 2 VAL A N 8
ATOM 2109 C CA . VAL A 1 2 ? -7.075 -2.171 -2.222 1.00 0.00 2 VAL A CA 8
ATOM 2110 C C . VAL A 1 2 ? -6.416 -0.986 -1.521 1.00 0.00 2 VAL A C 8
ATOM 2111 O O . VAL A 1 2 ? -6.579 0.172 -1.917 1.00 0.00 2 VAL A O 8
ATOM 2137 N N . ARG A 1 4 ? -2.782 0.189 1.045 1.00 0.00 4 ARG A N 8
ATOM 2138 C CA . ARG A 1 4 ? -1.364 -0.097 1.202 1.00 0.00 4 ARG A CA 8
ATOM 2139 C C . ARG A 1 4 ? -1.135 -1.348 2.035 1.00 0.00 4 ARG A C 8
ATOM 2140 O O . ARG A 1 4 ? -1.196 -1.328 3.265 1.00 0.00 4 ARG A O 8
ATOM 2174 N N . VAL A 1 6 ? 1.586 -2.864 1.924 1.00 0.00 6 VAL A N 8
ATOM 2175 C CA . VAL A 1 6 ? 3.009 -2.889 1.873 1.00 0.00 6 VAL A CA 8
ATOM 2176 C C . VAL A 1 6 ? 3.596 -1.803 2.750 1.00 0.00 6 VAL A C 8
ATOM 2177 O O . VAL A 1 6 ? 3.180 -0.643 2.696 1.00 0.00 6 VAL A O 8
ATOM 2203 N N . ARG A 1 8 ? 7.069 -1.406 2.889 1.00 0.00 8 ARG A N 8
ATOM 2204 C CA . ARG A 1 8 ? 8.408 -1.557 2.424 1.00 0.00 8 ARG A CA 8
ATOM 2205 C C . ARG A 1 8 ? 8.908 -0.205 2.059 1.00 0.00 8 ARG A C 8
ATOM 2206 O O . ARG A 1 8 ? 8.321 0.464 1.203 1.00 0.00 8 ARG A O 8
ATOM 2227 N N . ARG A 1 9 ? 9.959 0.207 2.697 1.00 0.00 9 ARG A N 8
ATOM 2228 C CA . ARG A 1 9 ? 10.495 1.522 2.501 1.00 0.00 9 ARG A CA 8
ATOM 2229 C C . ARG A 1 9 ? 11.166 1.592 1.149 1.00 0.00 9 ARG A C 8
ATOM 2230 O O . ARG A 1 9 ? 12.252 1.057 0.941 1.00 0.00 9 ARG A O 8
ATOM 2251 N N . GLY A 1 10 ? 10.475 2.212 0.231 1.00 0.00 10 GLY A N 8
ATOM 2252 C CA . GLY A 1 10 ? 10.906 2.279 -1.126 1.00 0.00 10 GLY A CA 8
ATOM 2253 C C . GLY A 1 10 ? 9.750 2.006 -2.057 1.00 0.00 10 GLY A C 8
ATOM 2254 O O . GLY A 1 10 ? 9.810 2.307 -3.261 1.00 0.00 10 GLY A O 8
ATOM 2258 N N . VAL A 1 11 ? 8.684 1.449 -1.513 1.00 0.00 11 VAL A N 8
ATOM 2259 C CA . VAL A 1 11 ? 7.498 1.162 -2.286 1.00 0.00 11 VAL A CA 8
ATOM 2260 C C . VAL A 1 11 ? 6.242 1.310 -1.404 1.00 0.00 11 VAL A C 8
ATOM 2261 O O . VAL A 1 11 ? 5.277 0.544 -1.478 1.00 0.00 11 VAL A O 8
ATOM 2287 N N . ARG A 1 13 ? 3.350 2.594 -1.295 1.00 0.00 13 ARG A N 8
ATOM 2288 C CA . ARG A 1 13 ? 2.247 3.098 -2.081 1.00 0.00 13 ARG A CA 8
ATOM 2289 C C . ARG A 1 13 ? 1.119 3.515 -1.179 1.00 0.00 13 ARG A C 8
ATOM 2290 O O . ARG A 1 13 ? 0.608 2.711 -0.422 1.00 0.00 13 ARG A O 8
ATOM 2324 N N . VAL A 1 15 ? -2.001 3.709 -1.265 1.00 0.00 15 VAL A N 8
ATOM 2325 C CA . VAL A 1 15 ? -3.224 3.311 -1.888 1.00 0.00 15 VAL A CA 8
ATOM 2326 C C . VAL A 1 15 ? -4.309 3.346 -0.835 1.00 0.00 15 VAL A C 8
ATOM 2327 O O . VAL A 1 15 ? -4.217 2.680 0.212 1.00 0.00 15 VAL A O 8
ATOM 2353 N N . ARG A 1 17 ? -7.895 3.004 -1.396 1.00 0.00 17 ARG A N 8
ATOM 2354 C CA . ARG A 1 17 ? -9.097 2.709 -2.106 1.00 0.00 17 ARG A CA 8
ATOM 2355 C C . ARG A 1 17 ? -9.824 1.631 -1.348 1.00 0.00 17 ARG A C 8
ATOM 2356 O O . ARG A 1 17 ? -9.192 0.754 -0.763 1.00 0.00 17 ARG A O 8
ATOM 2377 N N . ARG A 1 18 ? -11.124 1.699 -1.324 1.00 0.00 18 ARG A N 8
ATOM 2378 C CA . ARG A 1 18 ? -11.924 0.739 -0.573 1.00 0.00 18 ARG A CA 8
ATOM 2379 C C . ARG A 1 18 ? -11.999 -0.597 -1.306 1.00 0.00 18 ARG A C 8
ATOM 2380 O O . ARG A 1 18 ? -12.991 -0.924 -1.984 1.00 0.00 18 ARG A O 8
ATOM 2401 N N . GLY A 1 1 ? -9.741 -1.826 -3.411 1.00 0.00 1 GLY A N 9
ATOM 2402 C CA . GLY A 1 1 ? -9.261 -3.110 -3.850 1.00 0.00 1 GLY A CA 9
ATOM 2403 C C . GLY A 1 1 ? -7.859 -3.371 -3.357 1.00 0.00 1 GLY A C 9
ATOM 2404 O O . GLY A 1 1 ? -7.508 -4.503 -3.017 1.00 0.00 1 GLY A O 9
ATOM 2408 N N . VAL A 1 2 ? -7.064 -2.324 -3.302 1.00 0.00 2 VAL A N 9
ATOM 2409 C CA . VAL A 1 2 ? -5.687 -2.420 -2.860 1.00 0.00 2 VAL A CA 9
ATOM 2410 C C . VAL A 1 2 ? -5.474 -1.379 -1.775 1.00 0.00 2 VAL A C 9
ATOM 2411 O O . VAL A 1 2 ? -5.118 -0.232 -2.053 1.00 0.00 2 VAL A O 9
ATOM 2437 N N . ARG A 1 4 ? -4.005 0.500 1.817 1.00 0.00 4 ARG A N 9
ATOM 2438 C CA . ARG A 1 4 ? -2.686 0.958 2.217 1.00 0.00 4 ARG A CA 9
ATOM 2439 C C . ARG A 1 4 ? -1.851 -0.226 2.690 1.00 0.00 4 ARG A C 9
ATOM 2440 O O . ARG A 1 4 ? -2.238 -0.961 3.597 1.00 0.00 4 ARG A O 9
ATOM 2474 N N . VAL A 1 6 ? 1.871 -2.353 3.665 1.00 0.00 6 VAL A N 9
ATOM 2475 C CA . VAL A 1 6 ? 2.969 -2.228 4.593 1.00 0.00 6 VAL A CA 9
ATOM 2476 C C . VAL A 1 6 ? 4.053 -1.400 3.914 1.00 0.00 6 VAL A C 9
ATOM 2477 O O . VAL A 1 6 ? 4.257 -1.516 2.689 1.00 0.00 6 VAL A O 9
ATOM 2503 N N . ARG A 1 8 ? 6.931 -1.010 2.617 1.00 0.00 8 ARG A N 9
ATOM 2504 C CA . ARG A 1 8 ? 8.093 -1.583 2.018 1.00 0.00 8 ARG A CA 9
ATOM 2505 C C . ARG A 1 8 ? 8.612 -0.593 1.032 1.00 0.00 8 ARG A C 9
ATOM 2506 O O . ARG A 1 8 ? 7.874 -0.154 0.139 1.00 0.00 8 ARG A O 9
ATOM 2527 N N . ARG A 1 9 ? 9.850 -0.243 1.210 1.00 0.00 9 ARG A N 9
ATOM 2528 C CA . ARG A 1 9 ? 10.511 0.821 0.478 1.00 0.00 9 ARG A CA 9
ATOM 2529 C C . ARG A 1 9 ? 10.464 0.598 -1.031 1.00 0.00 9 ARG A C 9
ATOM 2530 O O . ARG A 1 9 ? 11.268 -0.161 -1.587 1.00 0.00 9 ARG A O 9
ATOM 2551 N N . GLY A 1 10 ? 9.515 1.245 -1.683 1.00 0.00 10 GLY A N 9
ATOM 2552 C CA . GLY A 1 10 ? 9.393 1.140 -3.106 1.00 0.00 10 GLY A CA 9
ATOM 2553 C C . GLY A 1 10 ? 8.038 0.660 -3.563 1.00 0.00 10 GLY A C 9
ATOM 2554 O O . GLY A 1 10 ? 7.667 0.880 -4.722 1.00 0.00 10 GLY A O 9
ATOM 2558 N N . VAL A 1 11 ? 7.290 0.006 -2.682 1.00 0.00 11 VAL A N 9
ATOM 2559 C CA . VAL A 1 11 ? 5.985 -0.529 -3.061 1.00 0.00 11 VAL A CA 9
ATOM 2560 C C . VAL A 1 11 ? 4.921 -0.177 -2.037 1.00 0.00 11 VAL A C 9
ATOM 2561 O O . VAL A 1 11 ? 3.910 -0.889 -1.865 1.00 0.00 11 VAL A O 9
ATOM 2587 N N . ARG A 1 13 ? 2.265 2.707 -0.413 1.00 0.00 13 ARG A N 9
ATOM 2588 C CA . ARG A 1 13 ? 1.498 3.893 -0.581 1.00 0.00 13 ARG A CA 9
ATOM 2589 C C . ARG A 1 13 ? 0.557 3.958 0.587 1.00 0.00 13 ARG A C 9
ATOM 2590 O O . ARG A 1 13 ? -0.117 2.961 0.903 1.00 0.00 13 ARG A O 9
ATOM 2624 N N . VAL A 1 15 ? -2.331 5.090 1.202 1.00 0.00 15 VAL A N 9
ATOM 2625 C CA . VAL A 1 15 ? -3.687 5.429 0.822 1.00 0.00 15 VAL A CA 9
ATOM 2626 C C . VAL A 1 15 ? -4.431 4.136 0.603 1.00 0.00 15 VAL A C 9
ATOM 2627 O O . VAL A 1 15 ? -3.935 3.241 -0.097 1.00 0.00 15 VAL A O 9
ATOM 2653 N N . ARG A 1 17 ? -6.802 2.249 -1.265 1.00 0.00 17 ARG A N 9
ATOM 2654 C CA . ARG A 1 17 ? -7.379 2.289 -2.566 1.00 0.00 17 ARG A CA 9
ATOM 2655 C C . ARG A 1 17 ? -8.399 1.197 -2.637 1.00 0.00 17 ARG A C 9
ATOM 2656 O O . ARG A 1 17 ? -8.286 0.195 -1.925 1.00 0.00 17 ARG A O 9
ATOM 2677 N N . ARG A 1 18 ? -9.376 1.392 -3.471 1.00 0.00 18 ARG A N 9
ATOM 2678 C CA . ARG A 1 18 ? -10.461 0.445 -3.659 1.00 0.00 18 ARG A CA 9
ATOM 2679 C C . ARG A 1 18 ? -9.929 -0.846 -4.257 1.00 0.00 18 ARG A C 9
ATOM 2680 O O . ARG A 1 18 ? -9.639 -0.917 -5.460 1.00 0.00 18 ARG A O 9
ATOM 2701 N N . GLY A 1 1 ? -11.498 -1.389 -1.231 1.00 0.00 1 GLY A N 10
ATOM 2702 C CA . GLY A 1 1 ? -11.492 -2.629 -1.933 1.00 0.00 1 GLY A CA 10
ATOM 2703 C C . GLY A 1 1 ? -10.115 -3.246 -1.913 1.00 0.00 1 GLY A C 10
ATOM 2704 O O . GLY A 1 1 ? -9.887 -4.253 -1.249 1.00 0.00 1 GLY A O 10
ATOM 2708 N N . VAL A 1 2 ? -9.178 -2.604 -2.584 1.00 0.00 2 VAL A N 10
ATOM 2709 C CA . VAL A 1 2 ? -7.825 -3.102 -2.711 1.00 0.00 2 VAL A CA 10
ATOM 2710 C C . VAL A 1 2 ? -6.876 -1.944 -2.532 1.00 0.00 2 VAL A C 10
ATOM 2711 O O . VAL A 1 2 ? -6.921 -0.984 -3.295 1.00 0.00 2 VAL A O 10
ATOM 2737 N N . ARG A 1 4 ? -2.704 -0.973 -1.365 1.00 0.00 4 ARG A N 10
ATOM 2738 C CA . ARG A 1 4 ? -1.373 -1.423 -1.032 1.00 0.00 4 ARG A CA 10
ATOM 2739 C C . ARG A 1 4 ? -0.832 -0.600 0.124 1.00 0.00 4 ARG A C 10
ATOM 2740 O O . ARG A 1 4 ? -0.278 0.489 -0.064 1.00 0.00 4 ARG A O 10
ATOM 2774 N N . VAL A 1 6 ? 1.659 -1.271 2.117 1.00 0.00 6 VAL A N 10
ATOM 2775 C CA . VAL A 1 6 ? 2.889 -1.969 2.379 1.00 0.00 6 VAL A CA 10
ATOM 2776 C C . VAL A 1 6 ? 3.961 -1.004 2.877 1.00 0.00 6 VAL A C 10
ATOM 2777 O O . VAL A 1 6 ? 4.111 0.085 2.358 1.00 0.00 6 VAL A O 10
ATOM 2803 N N . ARG A 1 8 ? 7.293 -1.060 2.718 1.00 0.00 8 ARG A N 10
ATOM 2804 C CA . ARG A 1 8 ? 8.494 -1.564 2.153 1.00 0.00 8 ARG A CA 10
ATOM 2805 C C . ARG A 1 8 ? 9.432 -0.416 1.927 1.00 0.00 8 ARG A C 10
ATOM 2806 O O . ARG A 1 8 ? 9.018 0.668 1.502 1.00 0.00 8 ARG A O 10
ATOM 2827 N N . ARG A 1 9 ? 10.668 -0.639 2.209 1.00 0.00 9 ARG A N 10
ATOM 2828 C CA . ARG A 1 9 ? 11.684 0.370 2.074 1.00 0.00 9 ARG A CA 10
ATOM 2829 C C . ARG A 1 9 ? 12.073 0.532 0.619 1.00 0.00 9 ARG A C 10
ATOM 2830 O O . ARG A 1 9 ? 13.038 -0.068 0.118 1.00 0.00 9 ARG A O 10
ATOM 2851 N N . GLY A 1 10 ? 11.266 1.296 -0.051 1.00 0.00 10 GLY A N 10
ATOM 2852 C CA . GLY A 1 10 ? 11.422 1.583 -1.435 1.00 0.00 10 GLY A CA 10
ATOM 2853 C C . GLY A 1 10 ? 10.091 1.963 -2.001 1.00 0.00 10 GLY A C 10
ATOM 2854 O O . GLY A 1 10 ? 9.928 3.027 -2.590 1.00 0.00 10 GLY A O 10
ATOM 2858 N N . VAL A 1 11 ? 9.118 1.123 -1.745 1.00 0.00 11 VAL A N 10
ATOM 2859 C CA . VAL A 1 11 ? 7.762 1.320 -2.195 1.00 0.00 11 VAL A CA 10
ATOM 2860 C C . VAL A 1 11 ? 6.864 1.196 -0.987 1.00 0.00 11 VAL A C 10
ATOM 2861 O O . VAL A 1 11 ? 6.642 0.097 -0.473 1.00 0.00 11 VAL A O 10
ATOM 2887 N N . ARG A 1 13 ? 3.253 2.650 1.249 1.00 0.00 13 ARG A N 10
ATOM 2888 C CA . ARG A 1 13 ? 1.822 2.681 1.050 1.00 0.00 13 ARG A CA 10
ATOM 2889 C C . ARG A 1 13 ? 1.402 3.759 0.064 1.00 0.00 13 ARG A C 10
ATOM 2890 O O . ARG A 1 13 ? 2.122 4.731 -0.183 1.00 0.00 13 ARG A O 10
ATOM 2924 N N . VAL A 1 15 ? -2.554 5.527 -1.588 1.00 0.00 15 VAL A N 10
ATOM 2925 C CA . VAL A 1 15 ? -3.923 5.803 -1.184 1.00 0.00 15 VAL A CA 10
ATOM 2926 C C . VAL A 1 15 ? -4.696 4.495 -0.949 1.00 0.00 15 VAL A C 10
ATOM 2927 O O . VAL A 1 15 ? -4.510 3.505 -1.668 1.00 0.00 15 VAL A O 10
ATOM 2953 N N . ARG A 1 17 ? -7.970 2.507 -1.090 1.00 0.00 17 ARG A N 10
ATOM 2954 C CA . ARG A 1 17 ? -9.263 2.457 -1.686 1.00 0.00 17 ARG A CA 10
ATOM 2955 C C . ARG A 1 17 ? -10.075 1.387 -1.014 1.00 0.00 17 ARG A C 10
ATOM 2956 O O . ARG A 1 17 ? -9.525 0.425 -0.444 1.00 0.00 17 ARG A O 10
ATOM 2977 N N . ARG A 1 18 ? -11.354 1.562 -1.067 1.00 0.00 18 ARG A N 10
ATOM 2978 C CA . ARG A 1 18 ? -12.328 0.697 -0.430 1.00 0.00 18 ARG A CA 10
ATOM 2979 C C . ARG A 1 18 ? -12.517 -0.569 -1.251 1.00 0.00 18 ARG A C 10
ATOM 2980 O O . ARG A 1 18 ? -13.549 -0.763 -1.915 1.00 0.00 18 ARG A O 10
ATOM 3001 N N . GLY A 1 1 ? -11.647 -1.421 -1.243 1.00 0.00 1 GLY A N 11
ATOM 3002 C CA . GLY A 1 1 ? -11.572 -2.338 -2.329 1.00 0.00 1 GLY A CA 11
ATOM 3003 C C . GLY A 1 1 ? -10.163 -2.454 -2.833 1.00 0.00 1 GLY A C 11
ATOM 3004 O O . GLY A 1 1 ? -9.690 -3.550 -3.133 1.00 0.00 1 GLY A O 11
ATOM 3008 N N . VAL A 1 2 ? -9.486 -1.329 -2.915 1.00 0.00 2 VAL A N 11
ATOM 3009 C CA . VAL A 1 2 ? -8.120 -1.287 -3.383 1.00 0.00 2 VAL A CA 11
ATOM 3010 C C . VAL A 1 2 ? -7.212 -0.598 -2.368 1.00 0.00 2 VAL A C 11
ATOM 3011 O O . VAL A 1 2 ? -7.173 0.639 -2.250 1.00 0.00 2 VAL A O 11
ATOM 3037 N N . ARG A 1 4 ? -3.260 -0.588 -0.795 1.00 0.00 4 ARG A N 11
ATOM 3038 C CA . ARG A 1 4 ? -1.891 -0.948 -1.043 1.00 0.00 4 ARG A CA 11
ATOM 3039 C C . ARG A 1 4 ? -1.279 -1.527 0.216 1.00 0.00 4 ARG A C 11
ATOM 3040 O O . ARG A 1 4 ? -1.782 -1.283 1.317 1.00 0.00 4 ARG A O 11
ATOM 3074 N N . VAL A 1 6 ? 2.065 -2.781 2.880 1.00 0.00 6 VAL A N 11
ATOM 3075 C CA . VAL A 1 6 ? 2.910 -2.164 3.887 1.00 0.00 6 VAL A CA 11
ATOM 3076 C C . VAL A 1 6 ? 3.835 -1.106 3.279 1.00 0.00 6 VAL A C 11
ATOM 3077 O O . VAL A 1 6 ? 4.363 -1.272 2.162 1.00 0.00 6 VAL A O 11
ATOM 3103 N N . ARG A 1 8 ? 6.961 0.011 2.989 1.00 0.00 8 ARG A N 11
ATOM 3104 C CA . ARG A 1 8 ? 8.270 -0.526 3.117 1.00 0.00 8 ARG A CA 11
ATOM 3105 C C . ARG A 1 8 ? 9.254 0.532 2.702 1.00 0.00 8 ARG A C 11
ATOM 3106 O O . ARG A 1 8 ? 8.884 1.520 2.061 1.00 0.00 8 ARG A O 11
ATOM 3127 N N . ARG A 1 9 ? 10.486 0.338 3.051 1.00 0.00 9 ARG A N 11
ATOM 3128 C CA . ARG A 1 9 ? 11.515 1.332 2.819 1.00 0.00 9 ARG A CA 11
ATOM 3129 C C . ARG A 1 9 ? 12.028 1.235 1.392 1.00 0.00 9 ARG A C 11
ATOM 3130 O O . ARG A 1 9 ? 13.116 0.694 1.124 1.00 0.00 9 ARG A O 11
ATOM 3151 N N . GLY A 1 10 ? 11.221 1.722 0.490 1.00 0.00 10 GLY A N 11
ATOM 3152 C CA . GLY A 1 10 ? 11.548 1.731 -0.899 1.00 0.00 10 GLY A CA 11
ATOM 3153 C C . GLY A 1 10 ? 10.336 1.398 -1.725 1.00 0.00 10 GLY A C 11
ATOM 3154 O O . GLY A 1 10 ? 9.942 2.158 -2.628 1.00 0.00 10 GLY A O 11
ATOM 3158 N N . VAL A 1 11 ? 9.712 0.296 -1.399 1.00 0.00 11 VAL A N 11
ATOM 3159 C CA . VAL A 1 11 ? 8.547 -0.150 -2.116 1.00 0.00 11 VAL A CA 11
ATOM 3160 C C . VAL A 1 11 ? 7.331 0.193 -1.293 1.00 0.00 11 VAL A C 11
ATOM 3161 O O . VAL A 1 11 ? 6.915 -0.572 -0.412 1.00 0.00 11 VAL A O 11
ATOM 3187 N N . ARG A 1 13 ? 3.507 2.328 -1.566 1.00 0.00 13 ARG A N 11
ATOM 3188 C CA . ARG A 1 13 ? 2.423 3.113 -2.067 1.00 0.00 13 ARG A CA 11
ATOM 3189 C C . ARG A 1 13 ? 1.394 3.037 -0.991 1.00 0.00 13 ARG A C 11
ATOM 3190 O O . ARG A 1 13 ? 1.189 1.961 -0.430 1.00 0.00 13 ARG A O 11
ATOM 3224 N N . VAL A 1 15 ? -2.148 3.745 -0.817 1.00 0.00 15 VAL A N 11
ATOM 3225 C CA . VAL A 1 15 ? -3.474 4.042 -1.275 1.00 0.00 15 VAL A CA 11
ATOM 3226 C C . VAL A 1 15 ? -4.420 3.170 -0.495 1.00 0.00 15 VAL A C 11
ATOM 3227 O O . VAL A 1 15 ? -4.240 1.953 -0.432 1.00 0.00 15 VAL A O 11
ATOM 3253 N N . ARG A 1 17 ? -8.279 2.715 -0.380 1.00 0.00 17 ARG A N 11
ATOM 3254 C CA . ARG A 1 17 ? -9.628 2.878 -0.819 1.00 0.00 17 ARG A CA 11
ATOM 3255 C C . ARG A 1 17 ? -10.339 1.594 -0.503 1.00 0.00 17 ARG A C 11
ATOM 3256 O O . ARG A 1 17 ? -9.700 0.540 -0.403 1.00 0.00 17 ARG A O 11
ATOM 3277 N N . ARG A 1 18 ? -11.629 1.660 -0.322 1.00 0.00 18 ARG A N 11
ATOM 3278 C CA . ARG A 1 18 ? -12.414 0.474 -0.030 1.00 0.00 18 ARG A CA 11
ATOM 3279 C C . ARG A 1 18 ? -12.478 -0.414 -1.250 1.00 0.00 18 ARG A C 11
ATOM 3280 O O . ARG A 1 18 ? -13.213 -0.139 -2.200 1.00 0.00 18 ARG A O 11
ATOM 3301 N N . GLY A 1 1 ? -9.546 -1.943 -2.202 1.00 0.00 1 GLY A N 12
ATOM 3302 C CA . GLY A 1 1 ? -8.955 -2.964 -3.001 1.00 0.00 1 GLY A CA 12
ATOM 3303 C C . GLY A 1 1 ? -7.468 -2.894 -2.849 1.00 0.00 1 GLY A C 12
ATOM 3304 O O . GLY A 1 1 ? -6.777 -3.911 -2.841 1.00 0.00 1 GLY A O 12
ATOM 3308 N N . VAL A 1 2 ? -6.982 -1.677 -2.713 1.00 0.00 2 VAL A N 12
ATOM 3309 C CA . VAL A 1 2 ? -5.584 -1.399 -2.463 1.00 0.00 2 VAL A CA 12
ATOM 3310 C C . VAL A 1 2 ? -5.444 -0.323 -1.394 1.00 0.00 2 VAL A C 12
ATOM 3311 O O . VAL A 1 2 ? -5.260 0.866 -1.677 1.00 0.00 2 VAL A O 12
ATOM 3337 N N . ARG A 1 4 ? -3.605 0.849 2.392 1.00 0.00 4 ARG A N 12
ATOM 3338 C CA . ARG A 1 4 ? -2.226 0.844 2.826 1.00 0.00 4 ARG A CA 12
ATOM 3339 C C . ARG A 1 4 ? -1.879 -0.522 3.453 1.00 0.00 4 ARG A C 12
ATOM 3340 O O . ARG A 1 4 ? -2.143 -0.788 4.625 1.00 0.00 4 ARG A O 12
ATOM 3374 N N . VAL A 1 6 ? 1.009 -2.130 1.969 1.00 0.00 6 VAL A N 12
ATOM 3375 C CA . VAL A 1 6 ? 2.271 -2.267 1.299 1.00 0.00 6 VAL A CA 12
ATOM 3376 C C . VAL A 1 6 ? 3.168 -1.215 1.878 1.00 0.00 6 VAL A C 12
ATOM 3377 O O . VAL A 1 6 ? 3.133 -0.052 1.470 1.00 0.00 6 VAL A O 12
ATOM 3403 N N . ARG A 1 8 ? 6.740 -0.975 2.237 1.00 0.00 8 ARG A N 12
ATOM 3404 C CA . ARG A 1 8 ? 8.088 -1.341 1.960 1.00 0.00 8 ARG A CA 12
ATOM 3405 C C . ARG A 1 8 ? 8.886 -0.091 1.693 1.00 0.00 8 ARG A C 12
ATOM 3406 O O . ARG A 1 8 ? 8.343 0.912 1.226 1.00 0.00 8 ARG A O 12
ATOM 3427 N N . ARG A 1 9 ? 10.154 -0.140 1.995 1.00 0.00 9 ARG A N 12
ATOM 3428 C CA . ARG A 1 9 ? 10.999 1.043 1.936 1.00 0.00 9 ARG A CA 12
ATOM 3429 C C . ARG A 1 9 ? 11.471 1.295 0.511 1.00 0.00 9 ARG A C 12
ATOM 3430 O O . ARG A 1 9 ? 12.603 0.965 0.126 1.00 0.00 9 ARG A O 12
ATOM 3451 N N . GLY A 1 10 ? 10.596 1.867 -0.252 1.00 0.00 10 GLY A N 12
ATOM 3452 C CA . GLY A 1 10 ? 10.836 2.161 -1.629 1.00 0.00 10 GLY A CA 12
ATOM 3453 C C . GLY A 1 10 ? 9.564 1.985 -2.386 1.00 0.00 10 GLY A C 12
ATOM 3454 O O . GLY A 1 10 ? 9.168 2.832 -3.185 1.00 0.00 10 GLY A O 12
ATOM 3458 N N . VAL A 1 11 ? 8.903 0.893 -2.113 1.00 0.00 11 VAL A N 12
ATOM 3459 C CA . VAL A 1 11 ? 7.629 0.608 -2.705 1.00 0.00 11 VAL A CA 12
ATOM 3460 C C . VAL A 1 11 ? 6.586 0.600 -1.598 1.00 0.00 11 VAL A C 12
ATOM 3461 O O . VAL A 1 11 ? 6.191 -0.452 -1.083 1.00 0.00 11 VAL A O 12
ATOM 3487 N N . ARG A 1 13 ? 2.894 1.665 -0.698 1.00 0.00 13 ARG A N 12
ATOM 3488 C CA . ARG A 1 13 ? 1.662 1.994 -1.338 1.00 0.00 13 ARG A CA 12
ATOM 3489 C C . ARG A 1 13 ? 0.613 2.287 -0.280 1.00 0.00 13 ARG A C 12
ATOM 3490 O O . ARG A 1 13 ? -0.039 1.390 0.263 1.00 0.00 13 ARG A O 12
ATOM 3524 N N . VAL A 1 15 ? -2.435 3.917 -0.279 1.00 0.00 15 VAL A N 12
ATOM 3525 C CA . VAL A 1 15 ? -3.525 4.384 -1.085 1.00 0.00 15 VAL A CA 12
ATOM 3526 C C . VAL A 1 15 ? -4.834 4.107 -0.347 1.00 0.00 15 VAL A C 12
ATO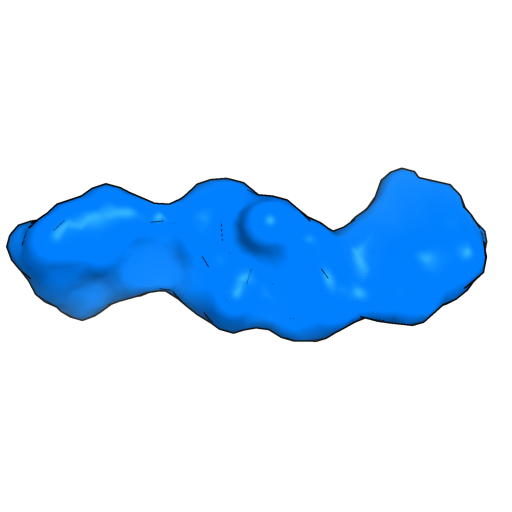M 3527 O O . VAL A 1 15 ? -4.897 3.220 0.502 1.00 0.00 15 VAL A O 12
ATOM 3553 N N . ARG A 1 17 ? -8.069 3.088 -1.443 1.00 0.00 17 ARG A N 12
ATOM 3554 C CA . ARG A 1 17 ? -9.004 2.481 -2.365 1.00 0.00 17 ARG A CA 12
ATOM 3555 C C . ARG A 1 17 ? -9.437 1.163 -1.776 1.00 0.00 17 ARG A C 12
ATOM 3556 O O . ARG A 1 17 ? -8.615 0.467 -1.177 1.00 0.00 17 ARG A O 12
ATOM 3577 N N . ARG A 1 18 ? -10.695 0.811 -1.935 1.00 0.00 18 ARG A N 12
ATOM 3578 C CA . ARG A 1 18 ? -11.201 -0.447 -1.391 1.00 0.00 18 ARG A CA 12
ATOM 3579 C C . ARG A 1 18 ? -10.794 -1.603 -2.295 1.00 0.00 18 ARG A C 12
ATOM 3580 O O . ARG A 1 18 ? -11.591 -2.145 -3.051 1.00 0.00 18 ARG A O 12
ATOM 3601 N N . GLY A 1 1 ? -10.641 -1.528 -2.277 1.00 0.00 1 GLY A N 13
ATOM 3602 C CA . GLY A 1 1 ? -10.326 -2.687 -3.058 1.00 0.00 1 GLY A CA 13
ATOM 3603 C C . GLY A 1 1 ? -8.833 -2.932 -3.094 1.00 0.00 1 GLY A C 13
ATOM 3604 O O . GLY A 1 1 ? -8.379 -4.074 -2.995 1.00 0.00 1 GLY A O 13
ATOM 3608 N N . VAL A 1 2 ? -8.067 -1.862 -3.188 1.00 0.00 2 VAL A N 13
ATOM 3609 C CA . VAL A 1 2 ? -6.614 -1.936 -3.289 1.00 0.00 2 VAL A CA 13
ATOM 3610 C C . VAL A 1 2 ? -5.929 -0.876 -2.411 1.00 0.00 2 VAL A C 13
ATO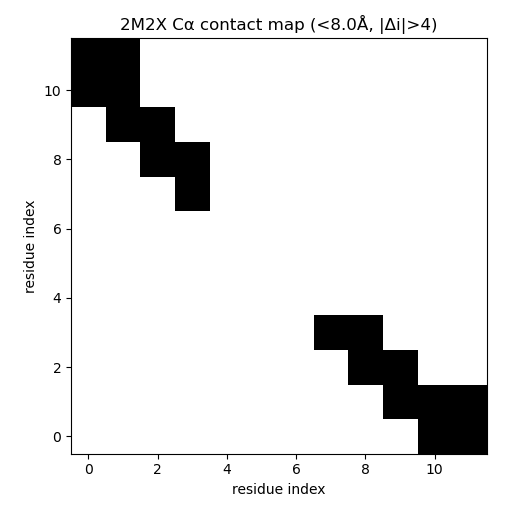M 3611 O O . VAL A 1 2 ? -5.585 0.221 -2.862 1.00 0.00 2 VAL A O 13
ATOM 3637 N N . ARG A 1 4 ? -2.911 -1.192 0.050 1.00 0.00 4 ARG A N 13
ATOM 3638 C CA . ARG A 1 4 ? -1.856 -1.937 0.693 1.00 0.00 4 ARG A CA 13
ATOM 3639 C C . ARG A 1 4 ? -1.100 -1.088 1.689 1.00 0.00 4 ARG A C 13
ATOM 3640 O O . ARG A 1 4 ? -0.427 -0.115 1.320 1.00 0.00 4 ARG A O 13
ATOM 3674 N N . VAL A 1 6 ? 1.741 -1.237 3.324 1.00 0.00 6 VAL A N 13
ATOM 3675 C CA . VAL A 1 6 ? 3.015 -1.904 3.282 1.00 0.00 6 VAL A CA 13
ATOM 3676 C C . VAL A 1 6 ? 4.132 -0.897 3.595 1.00 0.00 6 VAL A C 13
ATOM 3677 O O . VAL A 1 6 ? 3.968 0.300 3.383 1.00 0.00 6 VAL A O 13
ATOM 3703 N N . ARG A 1 8 ? 7.707 -0.931 2.582 1.00 0.00 8 ARG A N 13
ATOM 3704 C CA . ARG A 1 8 ? 8.870 -1.312 1.844 1.00 0.00 8 ARG A CA 13
ATOM 3705 C C . ARG A 1 8 ? 9.535 -0.071 1.299 1.00 0.00 8 ARG A C 13
ATOM 3706 O O . ARG A 1 8 ? 8.917 0.987 1.213 1.00 0.00 8 ARG A O 13
ATOM 3727 N N . ARG A 1 9 ? 10.784 -0.197 0.954 1.00 0.00 9 ARG A N 13
ATOM 3728 C CA . ARG A 1 9 ? 11.553 0.914 0.443 1.00 0.00 9 ARG A CA 13
ATOM 3729 C C . ARG A 1 9 ? 11.275 1.082 -1.032 1.00 0.00 9 ARG A C 13
ATOM 3730 O O . ARG A 1 9 ? 11.978 0.519 -1.884 1.00 0.00 9 ARG A O 13
ATOM 3751 N N . GLY A 1 10 ? 10.276 1.847 -1.323 1.00 0.00 10 GLY A N 13
ATOM 3752 C CA . GLY A 1 10 ? 9.841 2.053 -2.667 1.00 0.00 10 GLY A CA 13
ATOM 3753 C C . GLY A 1 10 ? 8.372 1.824 -2.745 1.00 0.00 10 GLY A C 13
ATOM 3754 O O . GLY A 1 10 ? 7.616 2.686 -3.191 1.00 0.00 10 GLY A O 13
ATOM 3758 N N . VAL A 1 11 ? 7.956 0.682 -2.274 1.00 0.00 11 VAL A N 13
ATOM 3759 C CA . VAL A 1 11 ? 6.562 0.351 -2.234 1.00 0.00 11 VAL A CA 13
ATOM 3760 C C . VAL A 1 11 ? 6.056 0.554 -0.819 1.00 0.00 11 VAL A C 13
ATOM 3761 O O . VAL A 1 11 ? 6.079 -0.353 0.021 1.00 0.00 11 VAL A O 13
ATOM 3787 N N . ARG A 1 13 ? 2.981 2.371 1.755 1.00 0.00 13 ARG A N 13
ATOM 3788 C CA . ARG A 1 13 ? 1.544 2.367 1.877 1.00 0.00 13 ARG A CA 13
ATOM 3789 C C . ARG A 1 13 ? 0.861 3.101 0.737 1.00 0.00 13 ARG A C 13
ATOM 3790 O O . ARG A 1 13 ? 1.216 4.238 0.376 1.00 0.00 13 ARG A O 13
ATOM 3824 N N . VAL A 1 15 ? -2.479 4.727 -1.033 1.00 0.00 15 VAL A N 13
ATOM 3825 C CA . VAL A 1 15 ? -3.646 5.498 -0.605 1.00 0.00 15 VAL A CA 13
ATOM 3826 C C . VAL A 1 15 ? -4.858 4.583 -0.621 1.00 0.00 15 VAL A C 13
ATOM 3827 O O . VAL A 1 15 ? -4.955 3.686 -1.490 1.00 0.00 15 VAL A O 13
ATOM 3853 N N . ARG A 1 17 ? -7.658 3.079 -1.539 1.00 0.00 17 ARG A N 13
ATOM 3854 C CA . ARG A 1 17 ? -8.567 2.867 -2.604 1.00 0.00 17 ARG A CA 13
ATOM 3855 C C . ARG A 1 17 ? -9.340 1.639 -2.248 1.00 0.00 17 ARG A C 13
ATOM 3856 O O . ARG A 1 17 ? -8.742 0.604 -1.952 1.00 0.00 17 ARG A O 13
ATOM 3877 N N . ARG A 1 18 ? -10.639 1.759 -2.225 1.00 0.00 18 ARG A N 13
ATOM 3878 C CA . ARG A 1 18 ? -11.526 0.669 -1.854 1.00 0.00 18 ARG A CA 13
ATOM 3879 C C . ARG A 1 18 ? -11.301 -0.513 -2.788 1.00 0.00 18 ARG A C 13
ATOM 3880 O O . ARG A 1 18 ? -11.671 -0.464 -3.971 1.00 0.00 18 ARG A O 13
ATOM 3901 N N . GLY A 1 1 ? -7.746 -1.591 -3.728 1.00 0.00 1 GLY A N 14
ATOM 3902 C CA . GLY A 1 1 ? -7.482 -2.713 -2.869 1.00 0.00 1 GLY A CA 14
ATOM 3903 C C . GLY A 1 1 ? -6.208 -2.549 -2.105 1.00 0.00 1 GLY A C 14
ATOM 3904 O O . GLY A 1 1 ? -6.014 -3.173 -1.062 1.00 0.00 1 GLY A O 14
ATOM 3908 N N . VAL A 1 2 ? -5.335 -1.725 -2.616 1.00 0.00 2 VAL A N 14
ATOM 3909 C CA . VAL A 1 2 ? -4.088 -1.466 -1.967 1.00 0.00 2 VAL A CA 14
ATOM 3910 C C . VAL A 1 2 ? -4.295 -0.331 -0.991 1.00 0.00 2 VAL A C 14
ATOM 3911 O O . VAL A 1 2 ? -4.212 0.847 -1.351 1.00 0.00 2 VAL A O 14
ATOM 3937 N N . ARG A 1 4 ? -3.543 1.048 3.190 1.00 0.00 4 ARG A N 14
ATOM 3938 C CA . ARG A 1 4 ? -2.344 1.127 4.048 1.00 0.00 4 ARG A CA 14
ATOM 3939 C C . ARG A 1 4 ? -1.863 -0.281 4.428 1.00 0.00 4 ARG A C 14
ATOM 3940 O O . ARG A 1 4 ? -2.583 -1.071 5.055 1.00 0.00 4 ARG A O 14
ATOM 3974 N N . VAL A 1 6 ? 2.008 -2.993 4.513 1.00 0.00 6 VAL A N 14
ATOM 3975 C CA . VAL A 1 6 ? 3.419 -3.126 4.852 1.00 0.00 6 VAL A CA 14
ATOM 3976 C C . VAL A 1 6 ? 4.245 -2.142 4.017 1.00 0.00 6 VAL A C 14
ATOM 3977 O O . VAL A 1 6 ? 3.915 -1.856 2.850 1.00 0.00 6 VAL A O 14
ATOM 4003 N N . ARG A 1 8 ? 6.529 -1.629 1.825 1.00 0.00 8 ARG A N 14
ATOM 4004 C CA . ARG A 1 8 ? 7.274 -2.198 0.763 1.00 0.00 8 ARG A CA 14
ATOM 4005 C C . ARG A 1 8 ? 7.705 -1.084 -0.130 1.00 0.00 8 ARG A C 14
ATOM 4006 O O . ARG A 1 8 ? 6.880 -0.292 -0.596 1.00 0.00 8 ARG A O 14
ATOM 4027 N N . ARG A 1 9 ? 8.984 -1.020 -0.345 1.00 0.00 9 ARG A N 14
ATOM 4028 C CA . ARG A 1 9 ? 9.629 0.088 -1.012 1.00 0.00 9 ARG A CA 14
ATOM 4029 C C . ARG A 1 9 ? 9.127 0.301 -2.421 1.00 0.00 9 ARG A C 14
ATOM 4030 O O . ARG A 1 9 ? 9.407 -0.487 -3.335 1.00 0.00 9 ARG A O 14
ATOM 4051 N N . GLY A 1 10 ? 8.351 1.342 -2.574 1.00 0.00 10 GLY A N 14
ATOM 4052 C CA . GLY A 1 10 ? 7.843 1.707 -3.852 1.00 0.00 10 GLY A CA 14
ATOM 4053 C C . GLY A 1 10 ? 6.376 1.400 -3.987 1.00 0.00 10 GLY A C 14
ATOM 4054 O O . GLY A 1 10 ? 5.729 1.854 -4.940 1.00 0.00 10 GLY A O 14
ATOM 4058 N N . VAL A 1 11 ? 5.829 0.646 -3.056 1.00 0.00 11 VAL A N 14
ATOM 4059 C CA . VAL A 1 11 ? 4.436 0.271 -3.147 1.00 0.00 11 VAL A CA 14
ATOM 4060 C C . VAL A 1 11 ? 3.781 0.340 -1.762 1.00 0.00 11 VAL A C 14
ATOM 4061 O O . VAL A 1 11 ? 2.886 -0.427 -1.393 1.00 0.00 11 VAL A O 14
ATOM 4087 N N . ARG A 1 13 ? 1.481 2.429 0.441 1.00 0.00 13 ARG A N 14
ATOM 4088 C CA . ARG A 1 13 ? 0.468 3.455 0.346 1.00 0.00 13 ARG A CA 14
ATOM 4089 C C . ARG A 1 13 ? -0.207 3.684 1.680 1.00 0.00 13 ARG A C 14
ATOM 4090 O O . ARG A 1 13 ? -0.173 2.823 2.553 1.00 0.00 13 ARG A O 14
ATOM 4124 N N . VAL A 1 15 ? -3.253 5.292 1.338 1.00 0.00 15 VAL A N 14
ATOM 4125 C CA . VAL A 1 15 ? -4.439 5.669 0.645 1.00 0.00 15 VAL A CA 14
ATOM 4126 C C . VAL A 1 15 ? -5.015 4.427 0.031 1.00 0.00 15 VAL A C 14
ATOM 4127 O O . VAL A 1 15 ? -4.273 3.574 -0.457 1.00 0.00 15 VAL A O 14
ATOM 4153 N N . ARG A 1 17 ? -6.218 2.531 -2.583 1.00 0.00 17 ARG A N 14
ATOM 4154 C CA . ARG A 1 17 ? -6.178 2.549 -4.020 1.00 0.00 17 ARG A CA 14
ATOM 4155 C C . ARG A 1 17 ? -6.314 1.167 -4.610 1.00 0.00 17 ARG A C 14
ATOM 4156 O O . ARG A 1 17 ? -5.352 0.389 -4.620 1.00 0.00 17 ARG A O 14
ATOM 4177 N N . ARG A 1 18 ? -7.519 0.864 -5.074 1.00 0.00 18 ARG A N 14
ATOM 4178 C CA . ARG A 1 18 ? -7.842 -0.373 -5.788 1.00 0.00 18 ARG A CA 14
ATOM 4179 C C . ARG A 1 18 ? -7.470 -1.625 -5.003 1.00 0.00 18 ARG A C 14
ATOM 4180 O O . ARG A 1 18 ? -6.914 -2.590 -5.553 1.00 0.00 18 ARG A O 14
ATOM 4201 N N . GLY A 1 1 ? -10.449 -2.019 -2.203 1.00 0.00 1 GLY A N 15
ATOM 4202 C CA . GLY A 1 1 ? -10.014 -3.217 -2.847 1.00 0.00 1 GLY A CA 15
ATOM 4203 C C . GLY A 1 1 ? -8.562 -3.418 -2.535 1.00 0.00 1 GLY A C 15
ATOM 4204 O O . GLY A 1 1 ? -8.117 -4.529 -2.229 1.00 0.00 1 GLY A O 15
ATOM 4208 N N . VAL A 1 2 ? -7.835 -2.326 -2.575 1.00 0.00 2 VAL A N 15
ATOM 4209 C CA . VAL A 1 2 ? -6.442 -2.297 -2.233 1.00 0.00 2 VAL A CA 15
ATOM 4210 C C . VAL A 1 2 ? -6.182 -1.114 -1.288 1.00 0.00 2 VAL A C 15
ATOM 4211 O O . VAL A 1 2 ? -6.219 0.062 -1.680 1.00 0.00 2 VAL A O 15
ATOM 4237 N N . ARG A 1 4 ? -3.860 0.789 1.796 1.00 0.00 4 ARG A N 15
ATOM 4238 C CA . ARG A 1 4 ? -2.477 1.099 2.007 1.00 0.00 4 ARG A CA 15
ATOM 4239 C C . ARG A 1 4 ? -1.829 0.199 3.035 1.00 0.00 4 ARG A C 15
ATOM 4240 O O . ARG A 1 4 ? -1.915 0.424 4.248 1.00 0.00 4 ARG A O 15
ATOM 4274 N N . VAL A 1 6 ? 1.686 -0.653 3.633 1.00 0.00 6 VAL A N 15
ATOM 4275 C CA . VAL A 1 6 ? 3.020 -0.274 3.248 1.00 0.00 6 VAL A CA 15
ATOM 4276 C C . VAL A 1 6 ? 4.044 -1.346 3.623 1.00 0.00 6 VAL A C 15
ATOM 4277 O O . VAL A 1 6 ? 4.518 -1.440 4.765 1.00 0.00 6 VAL A O 15
ATOM 4303 N N . ARG A 1 8 ? 6.906 -2.113 1.458 1.00 0.00 8 ARG A N 15
ATOM 4304 C CA . ARG A 1 8 ? 7.934 -1.994 0.461 1.00 0.00 8 ARG A CA 15
ATOM 4305 C C . ARG A 1 8 ? 8.946 -0.991 0.898 1.00 0.00 8 ARG A C 15
ATOM 4306 O O . ARG A 1 8 ? 8.647 0.199 1.048 1.00 0.00 8 ARG A O 15
ATOM 4327 N N . ARG A 1 9 ? 10.122 -1.481 1.135 1.00 0.00 9 ARG A N 15
ATOM 4328 C CA . ARG A 1 9 ? 11.244 -0.697 1.566 1.00 0.00 9 ARG A CA 15
ATOM 4329 C C . ARG A 1 9 ? 11.812 0.050 0.379 1.00 0.00 9 ARG A C 15
ATOM 4330 O O . ARG A 1 9 ? 12.823 -0.348 -0.223 1.00 0.00 9 ARG A O 15
ATOM 4351 N N . GLY A 1 10 ? 11.138 1.106 0.051 1.00 0.00 10 GLY A N 15
ATOM 4352 C CA . GLY A 1 10 ? 11.470 1.908 -1.073 1.00 0.00 10 GLY A CA 15
ATOM 4353 C C . GLY A 1 10 ? 10.268 2.694 -1.513 1.00 0.00 10 GLY A C 15
ATOM 4354 O O . GLY A 1 10 ? 10.393 3.831 -1.978 1.00 0.00 10 GLY A O 15
ATOM 4358 N N . VAL A 1 11 ? 9.079 2.122 -1.327 1.00 0.00 11 VAL A N 15
ATOM 4359 C CA . VAL A 1 11 ? 7.874 2.794 -1.736 1.00 0.00 11 VAL A CA 15
ATOM 4360 C C . VAL A 1 11 ? 6.703 2.432 -0.829 1.00 0.00 11 VAL A C 15
ATOM 4361 O O . VAL A 1 11 ? 6.264 1.277 -0.743 1.00 0.00 11 VAL A O 15
ATOM 4387 N N . ARG A 1 13 ? 3.283 2.368 -0.478 1.00 0.00 13 ARG A N 15
ATOM 4388 C CA . ARG A 1 13 ? 2.064 2.330 -1.276 1.00 0.00 13 ARG A CA 15
ATOM 4389 C C . ARG A 1 13 ? 0.874 2.864 -0.467 1.00 0.00 13 ARG A C 15
ATOM 4390 O O . ARG A 1 13 ? 0.231 2.128 0.292 1.00 0.00 13 ARG A O 15
ATOM 4424 N N . VAL A 1 15 ? -2.382 3.817 -0.884 1.00 0.00 15 VAL A N 15
ATOM 4425 C CA . VAL A 1 15 ? -3.614 3.793 -1.637 1.00 0.00 15 VAL A CA 15
ATOM 4426 C C . VAL A 1 15 ? -4.830 3.552 -0.744 1.00 0.00 15 VAL A C 15
ATOM 4427 O O . VAL A 1 15 ? -4.903 2.578 -0.029 1.00 0.00 15 VAL A O 15
ATOM 4453 N N . ARG A 1 17 ? -7.986 2.709 -1.521 1.00 0.00 17 ARG A N 15
ATOM 4454 C CA . ARG A 1 17 ? -8.949 2.233 -2.463 1.00 0.00 17 ARG A CA 15
ATOM 4455 C C . ARG A 1 17 ? -9.684 1.058 -1.866 1.00 0.00 17 ARG A C 15
ATOM 4456 O O . ARG A 1 17 ? -9.114 0.270 -1.110 1.00 0.00 17 ARG A O 15
ATOM 4477 N N . ARG A 1 18 ? -10.925 0.943 -2.195 1.00 0.00 18 ARG A N 15
ATOM 4478 C CA . ARG A 1 18 ? -11.768 -0.127 -1.696 1.00 0.00 18 ARG A CA 15
ATOM 4479 C C . ARG A 1 18 ? -11.555 -1.394 -2.499 1.00 0.00 18 ARG A C 15
ATOM 4480 O O . ARG A 1 18 ? -12.360 -1.765 -3.370 1.00 0.00 18 ARG A O 15
ATOM 4501 N N . GLY A 1 1 ? -10.600 -1.975 -2.207 1.00 0.00 1 GLY A N 16
ATOM 4502 C CA . GLY A 1 1 ? -10.313 -2.935 -3.228 1.00 0.00 1 GLY A CA 16
ATOM 4503 C C . GLY A 1 1 ? -8.835 -3.177 -3.314 1.00 0.00 1 GLY A C 16
ATOM 4504 O O . GLY A 1 1 ? -8.366 -4.323 -3.224 1.00 0.00 1 GLY A O 16
ATOM 4508 N N . VAL A 1 2 ? -8.095 -2.094 -3.430 1.00 0.00 2 VAL A N 16
ATOM 4509 C CA . VAL A 1 2 ? -6.648 -2.136 -3.567 1.00 0.00 2 VAL A CA 16
ATOM 4510 C C . VAL A 1 2 ? -5.987 -1.055 -2.705 1.00 0.00 2 VAL A C 16
ATOM 4511 O O . VAL A 1 2 ? -5.556 -0.006 -3.189 1.00 0.00 2 VAL A O 16
ATOM 4537 N N . ARG A 1 4 ? -2.867 -0.498 -0.650 1.00 0.00 4 ARG A N 16
ATOM 4538 C CA . ARG A 1 4 ? -1.538 -0.942 -0.260 1.00 0.00 4 ARG A CA 16
ATOM 4539 C C . ARG A 1 4 ? -1.186 -0.368 1.092 1.00 0.00 4 ARG A C 16
ATOM 4540 O O . ARG A 1 4 ? -0.966 0.831 1.228 1.00 0.00 4 ARG A O 16
ATOM 4574 N N . VAL A 1 6 ? 1.357 -1.430 2.973 1.00 0.00 6 VAL A N 16
ATOM 4575 C CA . VAL A 1 6 ? 2.699 -1.925 3.230 1.00 0.00 6 VAL A CA 16
ATOM 4576 C C . VAL A 1 6 ? 3.652 -0.762 3.355 1.00 0.00 6 VAL A C 16
ATOM 4577 O O . VAL A 1 6 ? 3.310 0.359 2.999 1.00 0.00 6 VAL A O 16
ATOM 4603 N N . ARG A 1 8 ? 7.503 -0.800 2.587 1.00 0.00 8 ARG A N 16
ATOM 4604 C CA . ARG A 1 8 ? 8.749 -1.360 2.204 1.00 0.00 8 ARG A CA 16
ATOM 4605 C C . ARG A 1 8 ? 9.598 -0.266 1.639 1.00 0.00 8 ARG A C 16
ATOM 4606 O O . ARG A 1 8 ? 9.081 0.670 1.032 1.00 0.00 8 ARG A O 16
ATOM 4627 N N . ARG A 1 9 ? 10.873 -0.366 1.821 1.00 0.00 9 ARG A N 16
ATOM 4628 C CA . ARG A 1 9 ? 11.780 0.646 1.337 1.00 0.00 9 ARG A CA 16
ATOM 4629 C C . ARG 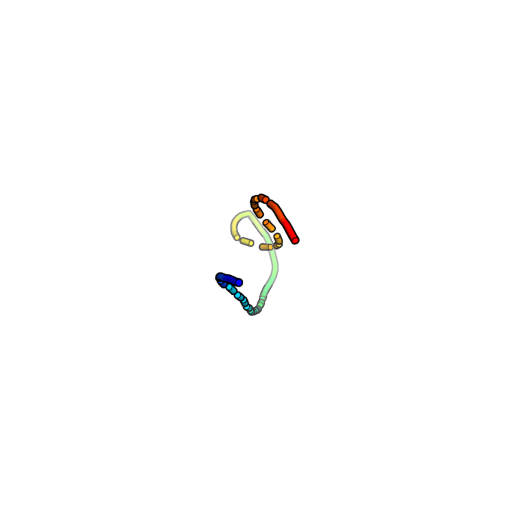A 1 9 ? 11.985 0.498 -0.160 1.00 0.00 9 ARG A C 16
ATOM 4630 O O . ARG A 1 9 ? 12.925 -0.148 -0.621 1.00 0.00 9 ARG A O 16
ATOM 4651 N N . GLY A 1 10 ? 11.064 1.074 -0.896 1.00 0.00 10 GLY A N 16
ATOM 4652 C CA . GLY A 1 10 ? 11.063 1.013 -2.334 1.00 0.00 10 GLY A CA 16
ATOM 4653 C C . GLY A 1 10 ? 9.640 1.057 -2.835 1.00 0.00 10 GLY A C 16
ATOM 4654 O O . GLY A 1 10 ? 9.337 1.650 -3.868 1.00 0.00 10 GLY A O 16
ATOM 4658 N N . VAL A 1 11 ? 8.762 0.458 -2.074 1.00 0.00 11 VAL A N 16
ATOM 4659 C CA . VAL A 1 11 ? 7.352 0.436 -2.371 1.00 0.00 11 VAL A CA 16
ATOM 4660 C C . VAL A 1 11 ? 6.564 0.584 -1.067 1.00 0.00 11 VAL A C 16
ATOM 4661 O O . VAL A 1 11 ? 6.493 -0.333 -0.234 1.00 0.00 11 VAL A O 16
ATOM 4687 N N . ARG A 1 13 ? 3.126 2.547 1.148 1.00 0.00 13 ARG A N 16
ATOM 4688 C CA . ARG A 1 13 ? 1.681 2.563 1.171 1.00 0.00 13 ARG A CA 16
ATOM 4689 C C . ARG A 1 13 ? 1.078 3.501 0.127 1.00 0.00 13 ARG A C 16
ATOM 4690 O O . ARG A 1 13 ? 1.758 4.370 -0.446 1.00 0.00 13 ARG A O 16
ATOM 4724 N N . VAL A 1 15 ? -2.959 5.484 -0.795 1.00 0.00 15 VAL A N 16
ATOM 4725 C CA . VAL A 1 15 ? -4.190 5.908 -0.156 1.00 0.00 15 VAL A CA 16
ATOM 4726 C C . VAL A 1 15 ? -5.213 4.778 -0.192 1.00 0.00 15 VAL A C 16
ATOM 4727 O O . VAL A 1 15 ? -5.346 4.065 -1.202 1.00 0.00 15 VAL A O 16
ATOM 4753 N N . ARG A 1 17 ? -8.080 2.782 -0.764 1.00 0.00 17 ARG A N 16
ATOM 4754 C CA . ARG A 1 17 ? -9.179 2.704 -1.676 1.00 0.00 17 ARG A CA 16
ATOM 4755 C C . ARG A 1 17 ? -9.741 1.316 -1.521 1.00 0.00 17 ARG A C 16
ATOM 4756 O O . ARG A 1 17 ? -8.967 0.355 -1.461 1.00 0.00 17 ARG A O 16
ATOM 4777 N N . ARG A 1 18 ? -11.052 1.196 -1.438 1.00 0.00 18 ARG A N 16
ATOM 4778 C CA . ARG A 1 18 ? -11.678 -0.100 -1.184 1.00 0.00 18 ARG A CA 16
ATOM 4779 C C . ARG A 1 18 ? -11.494 -1.032 -2.369 1.00 0.00 18 ARG A C 16
ATOM 4780 O O . ARG A 1 18 ? -12.134 -0.869 -3.413 1.00 0.00 18 ARG A O 16
ATOM 4801 N N . GLY A 1 1 ? -10.479 -1.999 -2.765 1.00 0.00 1 GLY A N 17
ATOM 4802 C CA . GLY A 1 1 ? -10.311 -2.899 -3.863 1.00 0.00 1 GLY A CA 17
ATOM 4803 C C . GLY A 1 1 ? -8.853 -3.280 -3.943 1.00 0.00 1 GLY A C 17
ATOM 4804 O O . GLY A 1 1 ? -8.507 -4.442 -4.159 1.00 0.00 1 GLY A O 17
ATOM 4808 N N . VAL A 1 2 ? -8.003 -2.278 -3.707 1.00 0.00 2 VAL A N 17
ATOM 4809 C CA . VAL A 1 2 ? -6.541 -2.399 -3.666 1.00 0.00 2 VAL A CA 17
ATOM 4810 C C . VAL A 1 2 ? -5.978 -1.454 -2.584 1.00 0.00 2 VAL A C 17
ATOM 4811 O O . VAL A 1 2 ? -5.467 -0.355 -2.859 1.00 0.00 2 VAL A O 17
ATOM 4837 N N . ARG A 1 4 ? -3.364 -0.431 -0.217 1.00 0.00 4 ARG A N 17
ATOM 4838 C CA . ARG A 1 4 ? -1.981 -0.607 0.060 1.00 0.00 4 ARG A CA 17
ATOM 4839 C C . ARG A 1 4 ? -1.474 0.421 1.031 1.00 0.00 4 ARG A C 17
ATOM 4840 O O . ARG A 1 4 ? -1.280 1.589 0.681 1.00 0.00 4 ARG A O 17
ATOM 4874 N N . VAL A 1 6 ? 1.518 -0.017 3.107 1.00 0.00 6 VAL A N 17
ATOM 4875 C CA . VAL A 1 6 ? 2.677 -0.821 3.367 1.00 0.00 6 VAL A CA 17
ATOM 4876 C C . VAL A 1 6 ? 3.913 0.050 3.378 1.00 0.00 6 VAL A C 17
ATOM 4877 O O . VAL A 1 6 ? 3.964 1.069 2.702 1.00 0.00 6 VAL A O 17
ATOM 4903 N N . ARG A 1 8 ? 7.187 -0.907 2.517 1.00 0.00 8 ARG A N 17
ATOM 4904 C CA . ARG A 1 8 ? 8.154 -1.782 1.944 1.00 0.00 8 ARG A CA 17
ATOM 4905 C C . ARG A 1 8 ? 9.157 -0.946 1.199 1.00 0.00 8 ARG A C 17
ATOM 4906 O O . ARG A 1 8 ? 8.797 0.051 0.594 1.00 0.00 8 ARG A O 17
ATOM 4927 N N . ARG A 1 9 ? 10.401 -1.319 1.278 1.00 0.00 9 ARG A N 17
ATOM 4928 C CA . ARG A 1 9 ? 11.455 -0.644 0.538 1.00 0.00 9 ARG A CA 17
ATOM 4929 C C . ARG A 1 9 ? 11.196 -0.776 -0.953 1.00 0.00 9 ARG A C 17
ATOM 4930 O O . ARG A 1 9 ? 11.393 -1.845 -1.537 1.00 0.00 9 ARG A O 17
ATOM 4951 N N . GLY A 1 10 ? 10.702 0.287 -1.532 1.00 0.00 10 GLY A N 17
ATOM 4952 C CA . GLY A 1 10 ? 10.364 0.306 -2.922 1.00 0.00 10 GLY A CA 17
ATOM 4953 C C . GLY A 1 10 ? 8.947 0.768 -3.110 1.00 0.00 10 GLY A C 17
ATOM 4954 O O . GLY A 1 10 ? 8.635 1.470 -4.069 1.00 0.00 10 GLY A O 17
ATOM 4958 N N . VAL A 1 11 ? 8.102 0.430 -2.162 1.00 0.00 11 VAL A N 17
ATOM 4959 C CA . VAL A 1 11 ? 6.703 0.762 -2.222 1.00 0.00 11 VAL A CA 17
ATOM 4960 C C . VAL A 1 11 ? 6.155 1.058 -0.810 1.00 0.00 11 VAL A C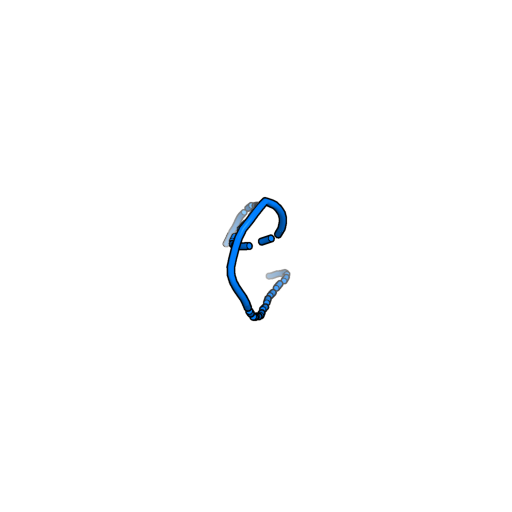 17
ATOM 4961 O O . VAL A 1 11 ? 5.858 0.157 -0.007 1.00 0.00 11 VAL A O 17
ATOM 4987 N N . ARG A 1 13 ? 3.362 2.796 -0.130 1.00 0.00 13 ARG A N 17
ATOM 4988 C CA . ARG A 1 13 ? 2.045 3.337 -0.385 1.00 0.00 13 ARG A CA 17
ATOM 4989 C C . ARG A 1 13 ? 1.246 3.415 0.896 1.00 0.00 13 ARG A C 17
ATOM 4990 O O . ARG A 1 13 ? 1.398 2.571 1.788 1.00 0.00 13 ARG A O 17
ATOM 5024 N N . VAL A 1 15 ? -2.467 4.331 0.954 1.00 0.00 15 VAL A N 17
ATOM 5025 C CA . VAL A 1 15 ? -3.748 4.703 0.427 1.00 0.00 15 VAL A CA 17
ATOM 5026 C C . VAL A 1 15 ? -4.644 3.492 0.303 1.00 0.00 15 VAL A C 17
ATOM 5027 O O . VAL A 1 15 ? -4.251 2.436 -0.234 1.00 0.00 15 VAL A O 17
ATOM 5053 N N . ARG A 1 17 ? -7.602 2.462 -1.405 1.00 0.00 17 ARG A N 17
ATOM 5054 C CA . ARG A 1 17 ? -8.641 2.468 -2.389 1.00 0.00 17 ARG A CA 17
ATOM 5055 C C . ARG A 1 17 ? -9.309 1.138 -2.226 1.00 0.00 17 ARG A C 17
ATOM 5056 O O . ARG A 1 17 ? -8.665 0.119 -2.431 1.00 0.00 17 ARG A O 17
ATOM 5077 N N . ARG A 1 18 ? -10.552 1.125 -1.783 1.00 0.00 18 ARG A N 17
ATOM 5078 C CA . ARG A 1 18 ? -11.230 -0.133 -1.511 1.00 0.00 18 ARG A CA 17
ATOM 5079 C C . ARG A 1 18 ? -11.337 -1.012 -2.754 1.00 0.00 18 ARG A C 17
ATOM 5080 O O . ARG A 1 18 ? -12.119 -0.753 -3.681 1.00 0.00 18 ARG A O 17
ATOM 5101 N N . GLY A 1 1 ? -9.829 0.159 -3.760 1.00 0.00 1 GLY A N 18
ATOM 5102 C CA . GLY A 1 1 ? -8.941 -0.060 -4.851 1.00 0.00 1 GLY A CA 18
ATOM 5103 C C . GLY A 1 1 ? -7.832 -0.955 -4.421 1.00 0.00 1 GLY A C 18
ATOM 5104 O O . GLY A 1 1 ? -7.739 -2.101 -4.861 1.00 0.00 1 GLY A O 18
ATOM 5108 N N . VAL A 1 2 ? -7.003 -0.452 -3.553 1.00 0.00 2 VAL A N 18
ATOM 5109 C CA . VAL A 1 2 ? -5.923 -1.208 -3.009 1.00 0.00 2 VAL A CA 18
ATOM 5110 C C . VAL A 1 2 ? -5.583 -0.703 -1.616 1.00 0.00 2 VAL A C 18
ATOM 5111 O O . VAL A 1 2 ? -4.673 0.104 -1.414 1.00 0.00 2 VAL A O 18
ATOM 5137 N N . ARG A 1 4 ? -3.807 -1.224 0.994 1.00 0.00 4 ARG A N 18
ATOM 5138 C CA . ARG A 1 4 ? -2.668 -2.025 1.343 1.00 0.00 4 ARG A CA 18
ATOM 5139 C C . ARG A 1 4 ? -1.711 -1.187 2.161 1.00 0.00 4 ARG A C 18
ATOM 5140 O O . ARG A 1 4 ? -1.363 -0.083 1.759 1.00 0.00 4 ARG A O 18
ATOM 5174 N N . VAL A 1 6 ? 1.763 -1.296 3.203 1.00 0.00 6 VAL A N 18
ATOM 5175 C CA . VAL A 1 6 ? 3.145 -1.755 3.136 1.00 0.00 6 VAL A CA 18
ATOM 5176 C C . VAL A 1 6 ? 4.030 -0.530 3.119 1.00 0.00 6 VAL A C 18
ATOM 5177 O O . VAL A 1 6 ? 3.720 0.442 2.435 1.00 0.00 6 VAL A O 18
ATOM 5203 N N . ARG A 1 8 ? 7.908 -0.026 2.681 1.00 0.00 8 ARG A N 18
ATOM 5204 C CA . ARG A 1 8 ? 9.293 -0.323 2.421 1.00 0.00 8 ARG A CA 18
ATOM 5205 C C . ARG A 1 8 ? 9.775 0.623 1.364 1.00 0.00 8 ARG A C 18
ATOM 5206 O O . ARG A 1 8 ? 9.007 1.008 0.496 1.00 0.00 8 ARG A O 18
ATOM 5227 N N . ARG A 1 9 ? 11.017 1.022 1.438 1.00 0.00 9 ARG A N 18
ATOM 5228 C CA . ARG A 1 9 ? 11.576 1.925 0.454 1.00 0.00 9 ARG A CA 18
ATOM 5229 C C . ARG A 1 9 ? 11.783 1.213 -0.864 1.00 0.00 9 ARG A C 18
ATOM 5230 O O . ARG A 1 9 ? 12.790 0.526 -1.078 1.00 0.00 9 ARG A O 18
ATOM 5251 N N . GLY A 1 10 ? 10.806 1.379 -1.720 1.00 0.00 10 GLY A N 18
ATOM 5252 C CA . GLY A 1 10 ? 10.735 0.721 -2.989 1.00 0.00 10 GLY A CA 18
ATOM 5253 C C . GLY A 1 10 ? 9.300 0.347 -3.269 1.00 0.00 10 GLY A C 18
ATOM 5254 O O . GLY A 1 10 ? 8.847 0.344 -4.422 1.00 0.00 10 GLY A O 18
ATOM 5258 N N . VAL A 1 11 ? 8.579 0.067 -2.186 1.00 0.00 11 VAL A N 18
ATOM 5259 C CA . VAL A 1 11 ? 7.170 -0.306 -2.205 1.00 0.00 11 VAL A CA 18
ATOM 5260 C C . VAL A 1 11 ? 6.453 0.227 -0.956 1.00 0.00 11 VAL A C 18
ATOM 5261 O O . VAL A 1 11 ? 6.236 -0.491 0.034 1.00 0.00 11 VAL A O 18
ATOM 5287 N N . ARG A 1 13 ? 3.043 1.715 0.103 1.00 0.00 13 ARG A N 18
ATOM 5288 C CA . ARG A 1 13 ? 1.732 1.823 -0.442 1.00 0.00 13 ARG A CA 18
ATOM 5289 C C . ARG A 1 13 ? 0.792 2.420 0.584 1.00 0.00 13 ARG A C 18
ATOM 5290 O O . ARG A 1 13 ? 0.964 2.215 1.794 1.00 0.00 13 ARG A O 18
ATOM 5324 N N . VAL A 1 15 ? -3.351 3.147 1.661 1.00 0.00 15 VAL A N 18
ATOM 5325 C CA . VAL A 1 15 ? -4.597 2.433 1.578 1.00 0.00 15 VAL A CA 18
ATOM 5326 C C . VAL A 1 15 ? -5.564 3.093 0.584 1.00 0.00 15 VAL A C 18
ATOM 5327 O O . VAL A 1 15 ? -6.291 4.041 0.907 1.00 0.00 15 VAL A O 18
ATOM 5353 N N . ARG A 1 17 ? -8.530 3.139 -0.734 1.00 0.00 17 ARG A N 18
ATOM 5354 C CA . ARG A 1 17 ? -9.973 2.923 -0.489 1.00 0.00 17 ARG A CA 18
ATOM 5355 C C . ARG A 1 17 ? -10.699 2.387 -1.722 1.00 0.00 17 ARG A C 18
ATOM 5356 O O . ARG A 1 17 ? -10.781 3.058 -2.757 1.00 0.00 17 ARG A O 18
ATOM 5377 N N . ARG A 1 18 ? -11.185 1.162 -1.595 1.00 0.00 18 ARG A N 18
ATOM 5378 C CA . ARG A 1 18 ? -11.907 0.437 -2.649 1.00 0.00 18 ARG A CA 18
ATOM 5379 C C . ARG A 1 18 ? -11.104 0.281 -3.924 1.00 0.00 18 ARG A C 18
ATOM 5380 O O . ARG A 1 18 ? -11.650 0.275 -5.027 1.00 0.00 18 ARG A O 18
ATOM 5401 N N . GLY A 1 1 ? -11.273 1.003 0.137 1.00 0.00 1 GLY A N 19
ATOM 5402 C CA . GLY A 1 1 ? -10.989 0.865 1.536 1.00 0.00 1 GLY A CA 19
ATOM 5403 C C . GLY A 1 1 ? -9.519 0.780 1.812 1.00 0.00 1 GLY A C 19
ATOM 5404 O O . GLY A 1 1 ? -8.911 1.735 2.296 1.00 0.00 1 GLY A O 19
ATOM 5408 N N . VAL A 1 2 ? -8.933 -0.347 1.490 1.00 0.00 2 VAL A N 19
ATOM 5409 C CA . VAL A 1 2 ? -7.534 -0.583 1.757 1.00 0.00 2 VAL A CA 19
ATOM 5410 C C . VAL A 1 2 ? -6.806 -1.223 0.577 1.00 0.00 2 VAL A C 19
ATOM 5411 O O . VAL A 1 2 ? -7.044 -2.375 0.207 1.00 0.00 2 VAL A O 19
ATOM 5437 N N . ARG A 1 4 ? -2.896 -1.099 -0.215 1.00 0.00 4 ARG A N 19
ATOM 5438 C CA . ARG A 1 4 ? -1.628 -0.656 0.238 1.00 0.00 4 ARG A CA 19
ATOM 5439 C C . ARG A 1 4 ? -0.589 -1.710 -0.017 1.00 0.00 4 ARG A C 19
ATOM 5440 O O . ARG A 1 4 ? -0.819 -2.901 0.237 1.00 0.00 4 ARG A O 19
ATOM 5474 N N . VAL A 1 6 ? 3.084 -3.636 0.372 1.00 0.00 6 VAL A N 19
ATOM 5475 C CA . VAL A 1 6 ? 3.791 -4.159 1.522 1.00 0.00 6 VAL A CA 19
ATOM 5476 C C . VAL A 1 6 ? 4.684 -3.077 2.131 1.00 0.00 6 VAL A C 19
ATOM 5477 O O . VAL A 1 6 ? 5.347 -2.322 1.415 1.00 0.00 6 VAL A O 19
ATOM 5503 N N . ARG A 1 8 ? 7.411 -1.398 3.137 1.00 0.00 8 ARG A N 19
ATOM 5504 C CA . ARG A 1 8 ? 8.821 -1.358 2.906 1.00 0.00 8 ARG A CA 19
ATOM 5505 C C . ARG A 1 8 ? 9.211 0.104 2.825 1.00 0.00 8 ARG A C 19
ATOM 5506 O O . ARG A 1 8 ? 8.407 0.934 2.369 1.00 0.00 8 ARG A O 19
ATOM 5527 N N . ARG A 1 9 ? 10.386 0.440 3.293 1.00 0.00 9 ARG A N 19
ATOM 5528 C CA . ARG A 1 9 ? 10.864 1.811 3.217 1.00 0.00 9 ARG A CA 19
ATOM 5529 C C . ARG A 1 9 ? 11.315 2.118 1.808 1.00 0.00 9 ARG A C 19
ATOM 5530 O O . ARG A 1 9 ? 12.436 1.794 1.412 1.00 0.00 9 ARG A O 19
ATOM 5551 N N . GLY A 1 10 ? 10.428 2.691 1.058 1.00 0.00 10 GLY A N 19
ATOM 5552 C CA . GLY A 1 10 ? 10.689 3.022 -0.308 1.00 0.00 10 GLY A CA 19
ATOM 5553 C C . GLY A 1 10 ? 9.406 3.022 -1.072 1.00 0.00 10 GLY A C 19
ATOM 5554 O O . GLY A 1 10 ? 8.993 4.043 -1.618 1.00 0.00 10 GLY A O 19
ATOM 5558 N N . VAL A 1 11 ? 8.743 1.890 -1.085 1.00 0.00 11 VAL A N 19
ATOM 5559 C CA . VAL A 1 11 ? 7.474 1.778 -1.749 1.00 0.00 11 VAL A CA 19
ATOM 5560 C C . VAL A 1 11 ? 6.466 1.157 -0.825 1.00 0.00 11 VAL A C 19
ATOM 5561 O O . VAL A 1 11 ? 6.460 -0.044 -0.600 1.00 0.00 11 VAL A O 19
ATOM 5587 N N . ARG A 1 13 ? 3.044 2.297 -1.091 1.00 0.00 13 ARG A N 19
ATOM 5588 C CA . ARG A 1 13 ? 1.968 3.053 -1.687 1.00 0.00 13 ARG A CA 19
ATOM 5589 C C . ARG A 1 13 ? 0.654 2.664 -1.064 1.00 0.00 13 ARG A C 19
ATOM 5590 O O . ARG A 1 13 ? 0.317 1.480 -1.000 1.00 0.00 13 ARG A O 19
ATOM 5624 N N . VAL A 1 15 ? -2.535 3.586 -2.032 1.00 0.00 15 VAL A N 19
ATOM 5625 C CA . VAL A 1 15 ? -3.547 4.055 -2.933 1.00 0.00 15 VAL A CA 19
ATOM 5626 C C . VAL A 1 15 ? -4.827 3.275 -2.674 1.00 0.00 15 VAL A C 19
ATOM 5627 O O . VAL A 1 15 ? -5.061 2.216 -3.225 1.00 0.00 15 VAL A O 19
ATOM 5653 N N . ARG A 1 17 ? -7.977 1.579 -2.660 1.00 0.00 17 ARG A N 19
ATOM 5654 C CA . ARG A 1 17 ? -8.931 1.088 -3.597 1.00 0.00 17 ARG A CA 19
ATOM 5655 C C . ARG A 1 17 ? -9.985 0.323 -2.849 1.00 0.00 17 ARG A C 19
ATOM 5656 O O . ARG A 1 17 ? -9.742 -0.792 -2.380 1.00 0.00 17 ARG A O 19
ATOM 5677 N N . ARG A 1 18 ? -11.131 0.967 -2.683 1.00 0.00 18 ARG A N 19
ATOM 5678 C CA . ARG A 1 18 ? -12.282 0.420 -1.974 1.00 0.00 18 ARG A CA 19
ATOM 5679 C C . ARG A 1 18 ? -11.977 0.100 -0.507 1.00 0.00 18 ARG A C 19
ATOM 5680 O O . ARG A 1 18 ? -12.364 -0.951 0.022 1.00 0.00 18 ARG A O 19
ATOM 5701 N N . GLY A 1 1 ? -11.273 1.751 -0.277 1.00 0.00 1 GLY A N 20
ATOM 5702 C CA . GLY A 1 1 ? -10.972 2.626 0.821 1.00 0.00 1 GLY A CA 20
ATOM 5703 C C . GLY A 1 1 ? -9.489 2.873 0.901 1.00 0.00 1 GLY A C 20
ATOM 5704 O O . GLY A 1 1 ? -9.008 3.994 0.670 1.00 0.00 1 GLY A O 20
ATOM 5708 N N . VAL A 1 2 ? -8.771 1.834 1.208 1.00 0.00 2 VAL A N 20
ATOM 5709 C CA . VAL A 1 2 ? -7.353 1.874 1.313 1.00 0.00 2 VAL A CA 20
ATOM 5710 C C . VAL A 1 2 ? -6.791 0.502 0.982 1.00 0.00 2 VAL A C 20
ATOM 5711 O O . VAL A 1 2 ? -7.209 -0.511 1.536 1.00 0.00 2 VAL A O 20
ATOM 5737 N N . ARG A 1 4 ? -3.411 -0.923 1.145 1.00 0.00 4 ARG A N 20
ATOM 5738 C CA . ARG A 1 4 ? -2.052 -0.789 1.564 1.00 0.00 4 ARG A CA 20
ATOM 5739 C C . ARG A 1 4 ? -1.464 -2.136 1.948 1.00 0.00 4 ARG A C 20
ATOM 5740 O O . ARG A 1 4 ? -2.073 -2.911 2.701 1.00 0.00 4 ARG A O 20
ATOM 5774 N N . VAL A 1 6 ? 2.359 -4.036 3.031 1.00 0.00 6 VAL A N 20
ATOM 5775 C CA . VAL A 1 6 ? 3.686 -3.747 3.567 1.00 0.00 6 VAL A CA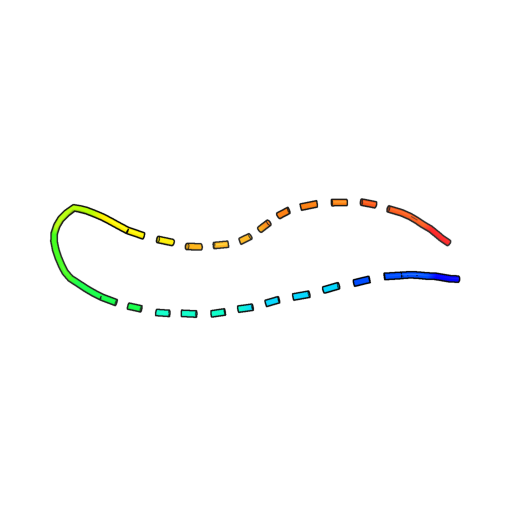 20
ATOM 5776 C C . VAL A 1 6 ? 4.797 -3.979 2.549 1.00 0.00 6 VAL A C 20
ATOM 5777 O O . VAL A 1 6 ? 5.038 -5.095 2.083 1.00 0.00 6 VAL A O 20
ATOM 5803 N N . ARG A 1 8 ? 8.535 -1.566 1.008 1.00 0.00 8 ARG A N 20
ATOM 5804 C CA . ARG A 1 8 ? 9.645 -0.779 1.480 1.00 0.00 8 ARG A CA 20
ATOM 5805 C C . ARG A 1 8 ? 9.202 0.489 2.177 1.00 0.00 8 ARG A C 20
ATOM 5806 O O . ARG A 1 8 ? 8.132 1.055 1.920 1.00 0.00 8 ARG A O 20
ATOM 5827 N N . ARG A 1 9 ? 10.047 0.923 3.032 1.00 0.00 9 ARG A N 20
ATOM 5828 C CA . ARG A 1 9 ? 9.878 2.136 3.780 1.00 0.00 9 ARG A CA 20
ATOM 5829 C C . ARG A 1 9 ? 10.285 3.302 2.909 1.00 0.00 9 ARG A C 20
ATOM 5830 O O . ARG A 1 9 ? 11.427 3.768 2.945 1.00 0.00 9 ARG A O 20
ATOM 5851 N N . GLY A 1 10 ? 9.365 3.718 2.098 1.00 0.00 10 GLY A N 20
ATOM 5852 C CA . GLY A 1 10 ? 9.593 4.770 1.164 1.00 0.00 10 GLY A CA 20
ATOM 5853 C C . GLY A 1 10 ? 8.820 4.491 -0.084 1.00 0.00 10 GLY A C 20
ATOM 5854 O O . GLY A 1 10 ? 8.214 5.386 -0.669 1.00 0.00 10 GLY A O 20
ATOM 5858 N N . VAL A 1 11 ? 8.797 3.227 -0.457 1.00 0.00 11 VAL A N 20
ATOM 5859 C CA . VAL A 1 11 ? 8.088 2.784 -1.626 1.00 0.00 11 VAL A CA 20
ATOM 5860 C C . VAL A 1 11 ? 7.148 1.683 -1.200 1.00 0.00 11 VAL A C 20
ATOM 5861 O O . VAL A 1 11 ? 7.520 0.506 -1.174 1.00 0.00 11 VAL A O 20
ATOM 5887 N N . ARG A 1 13 ? 3.070 0.356 -1.573 1.00 0.00 13 ARG A N 20
ATOM 5888 C CA . ARG A 1 13 ? 1.830 0.497 -2.268 1.00 0.00 13 ARG A CA 20
ATOM 5889 C C . ARG A 1 13 ? 0.688 0.745 -1.323 1.00 0.00 13 ARG A C 20
ATOM 5890 O O . ARG A 1 13 ? 0.297 -0.129 -0.530 1.00 0.00 13 ARG A O 20
ATOM 5924 N N . VAL A 1 15 ? -2.513 2.356 -2.359 1.00 0.00 15 VAL A N 20
ATOM 5925 C CA . VAL A 1 15 ? -3.431 2.876 -3.341 1.00 0.00 15 VAL A CA 20
ATOM 5926 C C . VAL A 1 15 ? -4.820 2.903 -2.745 1.00 0.00 15 VAL A C 20
ATOM 5927 O O . VAL A 1 15 ? -5.065 2.301 -1.700 1.00 0.00 15 VAL A O 20
ATOM 5953 N N . ARG A 1 17 ? -7.867 1.510 -3.042 1.00 0.00 17 ARG A N 20
ATOM 5954 C CA . ARG A 1 17 ? -8.782 0.523 -3.517 1.00 0.00 17 ARG A CA 20
ATOM 5955 C C . ARG A 1 17 ? -9.539 -0.032 -2.355 1.00 0.00 17 ARG A C 20
ATOM 5956 O O . ARG A 1 17 ? -8.937 -0.520 -1.397 1.00 0.00 17 ARG A O 20
ATOM 5977 N N . ARG A 1 18 ? -10.857 0.107 -2.423 1.00 0.00 18 ARG A N 20
ATOM 5978 C CA . ARG A 1 18 ? -11.784 -0.311 -1.388 1.00 0.00 18 ARG A CA 20
ATOM 5979 C C . ARG A 1 18 ? -11.507 0.470 -0.104 1.00 0.00 18 ARG A C 20
ATOM 5980 O O . ARG A 1 18 ? -11.479 -0.081 1.003 1.00 0.00 18 ARG A O 20
#

Solvent-accessible surface area: 2031 Å² total

Sequence (12 aa):
GVRVRRGVRVRRGVRVRRGVRVRRGVRVRRGVRVRRGVRVRRGVRVRRGVRVRRGVRVRRGVRVRRGVRVRRGVRVRRGVRVRRGVRVRRGVRVRRGVRVRRGVRVRRGVRVRRGVRVRRGVRVRRGVRVRRGVRVRRGVRVRRGVRVRRGVRVRRGVRVRRGVRVRRGVRVRRGVRVRRGVRVRRGVRVRRGVRVRRGVRVRRGVRVRRGVRVRRGVRVRRGVRVRRGVRVRRGVRVRR